Protein AF-A0A6N4X3B4-F1 (afdb_monomer_lite)

Secondary structure (DSSP, 8-state):
-HHHHHHHHHHHHH--THHHHHHHHHHHHHHHH-GGGHHHHHHHHHHHHTSGGGGGGG-HHHHHHHHHHHHHHHHHHHHHHHTT-HHHHHHHHHHHHTGGG--HHHHHHHHHHTTGGGHHHHHHHHHHHHH-GGGGGGTHHHHHHHHHHHHHHHTT--GGGGGGGTHHHHHHHHHHHHHHHTTTT--S---

InterPro domains:
  IPR038731 Glycosyltransferase RgtA/B/C/D-like [PF13231] (2-79)

Foldseek 3Di:
DQLLVVLVVVCLVPVDLVSLLSSLVCLLVVCVVPVLSVLLVQQQVVLCVPDPNVCVVVDPSNVVSVVSSCVSCVVVVVVCVVVVNVVVVVVVCCLVPPLVPQDLVVLVVVVCVVCVVQVQLLVQLLVCLVPPPVNVSVVSLNSSVVRSSVVCSVSSPDSCSCVSSRPVSSVSSVVSCCCVPVVVPPPDDDD

Structure (mmCIF, N/CA/C/O backbone):
data_AF-A0A6N4X3B4-F1
#
_entry.id   AF-A0A6N4X3B4-F1
#
loop_
_atom_site.group_PDB
_atom_site.id
_atom_site.type_symbol
_atom_site.label_atom_id
_atom_site.label_alt_id
_atom_site.label_comp_id
_atom_site.label_asym_id
_atom_site.label_entity_id
_atom_site.label_seq_id
_atom_site.pdbx_PDB_ins_code
_atom_site.Cartn_x
_atom_site.Cartn_y
_atom_site.Cartn_z
_atom_site.occupancy
_atom_site.B_iso_or_equiv
_atom_site.auth_seq_id
_atom_site.auth_comp_id
_atom_site.auth_asym_id
_atom_site.auth_atom_id
_atom_site.pdbx_PDB_model_num
ATOM 1 N N . MET A 1 1 ? -2.501 1.900 -4.775 1.00 87.56 1 MET A N 1
ATOM 2 C CA . MET A 1 1 ? -2.170 1.625 -3.356 1.00 87.56 1 MET A CA 1
ATOM 3 C C . MET A 1 1 ? -3.205 2.214 -2.409 1.00 87.56 1 MET A C 1
ATOM 5 O O . MET A 1 1 ? -3.845 1.437 -1.716 1.00 87.56 1 MET A O 1
ATOM 9 N N . LEU A 1 2 ? -3.432 3.533 -2.406 1.00 91.81 2 LEU A N 1
ATOM 10 C CA . LEU A 1 2 ? -4.387 4.186 -1.497 1.00 91.81 2 LEU A CA 1
ATOM 11 C C . LEU A 1 2 ? -5.775 3.532 -1.492 1.00 91.81 2 LEU A C 1
ATOM 13 O O . LEU A 1 2 ? -6.220 3.019 -0.470 1.00 91.81 2 LEU A O 1
ATOM 17 N N . PHE A 1 3 ? -6.441 3.509 -2.647 1.00 92.62 3 PHE A N 1
ATOM 18 C CA . PHE A 1 3 ? -7.798 2.974 -2.766 1.00 92.62 3 PHE A CA 1
ATOM 19 C C . PHE A 1 3 ? -7.883 1.478 -2.434 1.00 92.62 3 PHE A C 1
ATOM 21 O O . PHE A 1 3 ? -8.842 1.051 -1.799 1.00 92.62 3 PHE A O 1
ATOM 28 N N . THR A 1 4 ? -6.859 0.694 -2.782 1.00 90.81 4 THR A N 1
ATOM 29 C CA . THR A 1 4 ? -6.747 -0.718 -2.385 1.00 90.81 4 THR A CA 1
ATOM 30 C C . THR A 1 4 ? -6.777 -0.866 -0.863 1.00 90.81 4 THR A C 1
ATOM 32 O O . THR A 1 4 ? -7.600 -1.608 -0.332 1.00 90.81 4 THR A O 1
ATOM 35 N N . ASN A 1 5 ? -5.925 -0.116 -0.155 1.00 90.94 5 ASN A N 1
ATOM 36 C CA . ASN A 1 5 ? -5.863 -0.145 1.306 1.00 90.94 5 ASN A CA 1
ATOM 37 C C . ASN A 1 5 ? -7.166 0.370 1.937 1.00 90.94 5 ASN A C 1
ATOM 39 O O . ASN A 1 5 ? -7.654 -0.215 2.900 1.00 90.94 5 ASN A O 1
ATOM 43 N N . LEU A 1 6 ? -7.773 1.413 1.361 1.00 94.50 6 LEU A N 1
ATOM 44 C CA . LEU A 1 6 ? -9.052 1.963 1.814 1.00 94.50 6 LEU A CA 1
ATOM 45 C C . LEU A 1 6 ? -10.191 0.943 1.709 1.00 94.50 6 LEU A C 1
ATOM 47 O O . LEU A 1 6 ? -10.943 0.759 2.665 1.00 94.50 6 LEU A O 1
ATOM 51 N N . PHE A 1 7 ? -10.350 0.287 0.558 1.00 94.69 7 PHE A N 1
ATOM 52 C CA . PHE A 1 7 ? -11.414 -0.700 0.383 1.00 94.69 7 PHE A CA 1
ATOM 53 C C . PHE A 1 7 ? -11.187 -1.933 1.243 1.00 94.69 7 PHE A C 1
ATOM 55 O O . PHE A 1 7 ? -12.150 -2.467 1.792 1.00 94.69 7 PHE A O 1
ATOM 62 N N . TYR A 1 8 ? -9.932 -2.320 1.461 1.00 90.06 8 TYR A N 1
ATOM 63 C CA . TYR A 1 8 ? -9.634 -3.372 2.417 1.00 90.06 8 TYR A CA 1
ATOM 64 C C . TYR A 1 8 ? -9.976 -2.967 3.856 1.00 90.06 8 TYR A C 1
ATOM 66 O O . TYR A 1 8 ? -10.634 -3.727 4.561 1.00 90.06 8 TYR A O 1
ATOM 74 N N . LEU A 1 9 ? -9.656 -1.738 4.276 1.00 93.19 9 LEU A N 1
ATOM 75 C CA . LEU A 1 9 ? -10.078 -1.205 5.575 1.00 93.19 9 LEU A CA 1
ATOM 76 C C . LEU A 1 9 ? -11.607 -1.218 5.713 1.00 93.19 9 LEU A C 1
ATOM 78 O O . LEU A 1 9 ? -12.130 -1.661 6.736 1.00 93.19 9 LEU A O 1
ATOM 82 N N . LYS A 1 10 ? -12.340 -0.787 4.677 1.00 93.75 10 LYS A N 1
ATOM 83 C CA . LYS A 1 10 ? -13.812 -0.821 4.672 1.00 93.75 10 LYS A CA 1
ATOM 84 C C . LYS A 1 10 ? -14.367 -2.241 4.747 1.00 93.75 10 LYS A C 1
ATOM 86 O O . LYS A 1 10 ? -15.380 -2.451 5.419 1.00 93.75 10 LYS A O 1
ATOM 91 N N . TYR A 1 11 ? -13.723 -3.203 4.090 1.00 92.94 11 TYR A N 1
ATOM 92 C CA . TYR A 1 11 ? -14.080 -4.611 4.216 1.00 92.94 11 TYR A CA 1
ATOM 93 C C . TYR A 1 11 ? -13.881 -5.099 5.653 1.00 92.94 11 TYR A C 1
ATOM 95 O O . TYR A 1 11 ? -14.831 -5.591 6.241 1.00 92.94 11 TYR A O 1
ATOM 103 N N . ILE A 1 12 ? -12.712 -4.874 6.259 1.00 90.12 12 ILE A N 1
ATOM 104 C CA . ILE A 1 12 ? -12.442 -5.289 7.646 1.00 90.12 12 ILE A CA 1
ATOM 105 C C . ILE A 1 12 ? -13.403 -4.629 8.642 1.00 90.12 12 ILE A C 1
ATOM 107 O O . ILE A 1 12 ? -13.765 -5.232 9.646 1.00 90.12 12 ILE A O 1
ATOM 111 N N . ASN A 1 13 ? -13.835 -3.393 8.385 1.00 90.69 13 ASN A N 1
ATOM 112 C CA . ASN A 1 13 ? -14.741 -2.709 9.301 1.00 90.69 13 ASN A CA 1
ATOM 113 C C . ASN A 1 13 ? -16.213 -3.123 9.162 1.00 90.69 13 ASN A C 1
ATOM 115 O O . ASN A 1 13 ? -16.950 -3.017 10.134 1.00 90.69 13 ASN A O 1
ATOM 119 N N . SER A 1 14 ? -16.662 -3.517 7.967 1.00 91.50 14 SER A N 1
ATOM 120 C CA . SER A 1 14 ? -18.092 -3.750 7.696 1.00 91.50 14 SER A CA 1
ATOM 121 C C . SER A 1 14 ? -18.444 -5.169 7.269 1.00 91.50 14 SER A C 1
ATOM 123 O O . SER A 1 14 ? -19.626 -5.469 7.144 1.00 91.50 14 SER A O 1
ATOM 125 N N . GLU A 1 15 ? -17.445 -5.990 6.941 1.00 88.88 15 GLU A N 1
ATOM 126 C CA . GLU A 1 15 ? -17.551 -7.338 6.362 1.00 88.88 15 GLU A CA 1
ATOM 127 C C . GLU A 1 15 ? -18.417 -7.419 5.088 1.00 88.88 15 GLU A C 1
ATOM 129 O O . GLU A 1 15 ? -18.722 -8.492 4.569 1.00 88.88 15 GLU A O 1
ATOM 134 N N . LYS A 1 16 ? -18.770 -6.265 4.502 1.00 93.94 16 LYS A N 1
ATOM 135 C CA . LYS A 1 16 ? -19.562 -6.194 3.275 1.00 93.94 16 LYS A CA 1
ATOM 136 C C . LYS A 1 16 ? -18.696 -6.585 2.086 1.00 93.94 16 LYS A C 1
ATOM 138 O O . LYS A 1 16 ? -17.800 -5.846 1.675 1.00 93.94 16 LYS A O 1
ATOM 143 N N . VAL A 1 17 ? -19.058 -7.703 1.470 1.00 94.94 17 VAL A N 1
ATOM 144 C CA . VAL A 1 17 ? -18.396 -8.303 0.306 1.00 94.94 17 VAL A CA 1
ATOM 145 C C . VAL A 1 17 ? -18.161 -7.313 -0.845 1.00 94.94 17 VAL A C 1
ATOM 147 O O . VAL A 1 17 ? -17.136 -7.390 -1.517 1.00 94.94 17 VAL A O 1
ATOM 150 N N . LYS A 1 18 ? -19.051 -6.330 -1.048 1.00 96.44 18 LYS A N 1
ATOM 151 C CA . LYS A 1 18 ? -18.893 -5.297 -2.089 1.00 96.44 18 LYS A CA 1
ATOM 152 C C . LYS A 1 18 ? -17.522 -4.610 -2.064 1.00 96.44 18 LYS A C 1
ATOM 154 O O . LYS A 1 18 ? -17.000 -4.253 -3.113 1.00 96.44 18 LYS A O 1
ATOM 159 N N . TRP A 1 19 ? -16.925 -4.435 -0.884 1.00 96.12 19 TRP A N 1
ATOM 160 C CA . TRP A 1 19 ? -15.620 -3.789 -0.752 1.00 96.12 19 TRP A CA 1
ATOM 161 C C . TRP A 1 19 ? -14.473 -4.651 -1.288 1.00 96.12 19 TRP A C 1
ATOM 163 O O . TRP A 1 19 ? -13.492 -4.095 -1.772 1.00 96.12 19 TRP A O 1
ATOM 173 N N . LEU A 1 20 ? -14.613 -5.981 -1.290 1.00 94.69 20 LEU A N 1
ATOM 174 C CA . LEU A 1 20 ? -13.653 -6.879 -1.940 1.00 94.69 20 LEU A CA 1
ATOM 175 C C . LEU A 1 20 ? -13.689 -6.744 -3.456 1.00 94.69 20 LEU A C 1
ATOM 177 O O . LEU A 1 20 ? -12.640 -6.727 -4.095 1.00 94.69 20 LEU A O 1
ATOM 181 N N . TYR A 1 21 ? -14.880 -6.604 -4.036 1.00 97.00 21 TYR A N 1
ATOM 182 C CA . TYR A 1 21 ? -15.027 -6.398 -5.475 1.00 97.00 21 TYR A CA 1
ATOM 183 C C . TYR A 1 21 ? -14.555 -5.003 -5.906 1.00 97.00 21 TYR A C 1
ATOM 185 O O . TYR A 1 21 ? -13.837 -4.891 -6.894 1.00 97.00 21 TYR A O 1
ATOM 193 N N . TRP A 1 22 ? -14.845 -3.948 -5.133 1.00 97.62 22 TRP A N 1
ATOM 194 C CA . TRP A 1 22 ? -14.272 -2.615 -5.382 1.00 97.62 22 TRP A CA 1
ATOM 195 C C . TRP A 1 22 ? -12.744 -2.597 -5.242 1.00 97.62 22 TRP A C 1
ATOM 197 O O . TRP A 1 22 ? -12.056 -1.981 -6.056 1.00 97.62 22 TRP A O 1
ATOM 207 N N . GLY A 1 23 ? -12.205 -3.306 -4.245 1.00 95.81 23 GLY A N 1
ATOM 208 C CA . GLY A 1 23 ? -10.766 -3.500 -4.082 1.00 95.81 23 GLY A CA 1
ATOM 209 C C . GLY A 1 23 ? -10.138 -4.215 -5.280 1.00 95.81 23 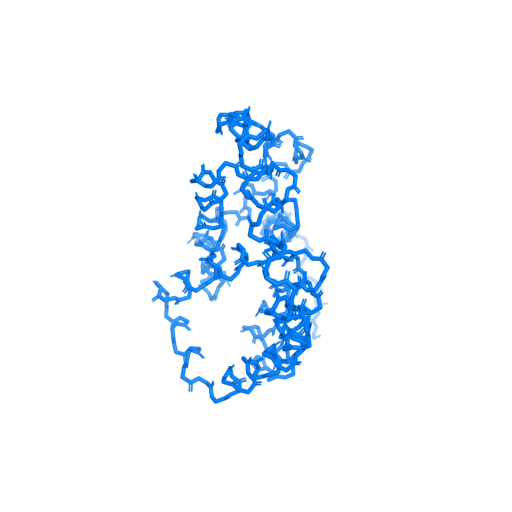GLY A C 1
ATOM 210 O O . GLY A 1 23 ? -9.127 -3.747 -5.799 1.00 95.81 23 GLY A O 1
ATOM 211 N N . ALA A 1 24 ? -10.765 -5.295 -5.754 1.00 96.19 24 ALA A N 1
ATOM 212 C CA . ALA A 1 24 ? -10.352 -6.035 -6.945 1.00 96.19 24 ALA A CA 1
ATOM 213 C C . ALA A 1 24 ? -10.383 -5.168 -8.211 1.00 96.19 24 ALA A C 1
ATOM 215 O O . ALA A 1 24 ? -9.405 -5.133 -8.952 1.00 96.19 24 ALA A O 1
ATOM 216 N N . LEU A 1 25 ? -11.456 -4.404 -8.422 1.00 97.50 25 LEU A N 1
ATOM 217 C CA . LEU A 1 25 ? -11.581 -3.506 -9.568 1.00 97.50 25 LEU A CA 1
ATOM 218 C C . LEU A 1 25 ? -10.442 -2.477 -9.601 1.00 97.50 25 LEU A C 1
ATOM 220 O O . LEU A 1 25 ? -9.759 -2.332 -10.611 1.00 97.50 25 LEU A O 1
ATOM 224 N N . VAL A 1 26 ? -10.189 -1.801 -8.477 1.00 96.62 26 VAL A N 1
ATOM 225 C CA . VAL A 1 26 ? -9.097 -0.822 -8.369 1.00 96.62 26 VAL A CA 1
ATOM 226 C C . VAL A 1 26 ? -7.723 -1.467 -8.504 1.00 96.62 26 VAL A C 1
ATOM 228 O O . VAL A 1 26 ? -6.821 -0.845 -9.062 1.00 96.62 26 VAL A O 1
ATOM 231 N N . LEU A 1 27 ? -7.537 -2.686 -7.997 1.00 96.31 27 LEU A N 1
ATOM 232 C CA . LEU A 1 27 ? -6.295 -3.432 -8.183 1.00 96.31 27 LEU A CA 1
ATOM 233 C C . LEU A 1 27 ? -6.047 -3.747 -9.661 1.00 96.31 27 LEU A C 1
ATOM 235 O O . LEU A 1 27 ? -4.951 -3.480 -10.144 1.00 96.31 27 LEU A O 1
ATOM 239 N N . GLY A 1 28 ? -7.059 -4.245 -10.377 1.00 97.12 28 GLY A N 1
ATOM 240 C CA . GLY A 1 28 ? -6.970 -4.538 -11.809 1.00 97.12 28 GLY A CA 1
ATOM 241 C C . GLY A 1 28 ? -6.706 -3.283 -12.642 1.00 97.12 28 GLY A C 1
ATOM 242 O O . GLY A 1 28 ? -5.737 -3.234 -13.392 1.00 97.12 28 GLY A O 1
ATOM 243 N N . ILE A 1 29 ? -7.494 -2.220 -12.448 1.00 96.81 29 ILE A N 1
ATOM 244 C CA . ILE A 1 29 ? -7.295 -0.938 -13.149 1.00 96.81 29 ILE A CA 1
ATOM 245 C C . ILE A 1 29 ? -5.930 -0.333 -12.803 1.00 96.81 29 ILE A C 1
ATOM 247 O O . ILE A 1 29 ? -5.213 0.161 -13.670 1.00 96.81 29 ILE A O 1
ATOM 251 N N . GLY A 1 30 ? -5.544 -0.378 -11.529 1.00 95.69 30 GLY A N 1
ATOM 252 C CA . GLY A 1 30 ? -4.255 0.127 -11.085 1.00 95.69 30 GLY A CA 1
ATOM 253 C C . GLY A 1 30 ? -3.084 -0.647 -11.686 1.00 95.69 30 GLY A C 1
ATOM 254 O O . GLY A 1 30 ? -2.071 -0.027 -11.989 1.00 95.69 30 GLY A O 1
ATOM 255 N N . PHE A 1 31 ? -3.236 -1.955 -11.919 1.00 96.31 31 PHE A N 1
ATOM 256 C CA . PHE A 1 31 ? -2.233 -2.777 -12.599 1.00 96.31 31 PHE A CA 1
ATOM 257 C C . PHE A 1 31 ? -2.067 -2.348 -14.055 1.00 96.31 31 PHE A C 1
ATOM 259 O O . PHE A 1 31 ? -0.940 -2.149 -14.501 1.00 96.31 31 PHE A O 1
ATOM 266 N N . LEU A 1 32 ? -3.185 -2.123 -14.754 1.00 95.94 32 LEU A N 1
ATOM 267 C CA . LEU A 1 32 ? -3.190 -1.631 -16.133 1.00 95.94 32 LEU A CA 1
ATOM 268 C C . LEU A 1 32 ? -2.583 -0.226 -16.269 1.00 95.94 32 LEU A C 1
ATOM 270 O O . LEU A 1 32 ? -2.003 0.086 -17.302 1.00 95.94 32 LEU A O 1
ATOM 274 N N . ASN A 1 33 ? -2.688 0.613 -15.234 1.00 94.38 33 ASN A N 1
ATOM 275 C CA . ASN A 1 33 ? -2.043 1.927 -15.203 1.00 94.38 33 ASN A CA 1
ATOM 276 C C . ASN A 1 33 ? -0.538 1.808 -14.901 1.00 94.38 33 ASN A C 1
ATOM 278 O O . ASN A 1 33 ? 0.305 2.319 -15.638 1.00 94.38 33 ASN A O 1
ATOM 282 N N . LYS A 1 34 ? -0.181 1.123 -13.806 1.00 91.31 34 LYS A N 1
ATOM 283 C CA . LYS A 1 34 ? 1.213 0.935 -13.404 1.00 91.31 34 LYS A CA 1
ATOM 284 C C . LYS A 1 34 ? 1.418 -0.347 -12.598 1.00 91.31 34 LYS A C 1
ATOM 286 O O . LYS A 1 34 ? 0.855 -0.536 -11.521 1.00 91.31 34 LYS A O 1
ATOM 291 N N . TYR A 1 35 ? 2.384 -1.154 -13.035 1.00 91.81 35 TYR A N 1
ATOM 292 C CA . TYR A 1 35 ? 2.794 -2.405 -12.378 1.00 91.81 35 TYR A CA 1
ATOM 293 C C . TYR A 1 35 ? 3.284 -2.231 -10.930 1.00 91.81 35 TYR A C 1
ATOM 295 O O . TYR A 1 35 ? 3.361 -3.204 -10.184 1.00 91.81 35 TYR A O 1
ATOM 303 N N . ASN A 1 36 ? 3.567 -1.002 -10.477 1.00 90.81 36 ASN A N 1
ATOM 304 C CA . ASN A 1 36 ? 3.959 -0.750 -9.088 1.00 90.81 36 ASN A CA 1
ATOM 305 C C . ASN A 1 36 ? 2.871 -1.146 -8.075 1.00 90.81 36 ASN A C 1
ATOM 307 O O . ASN A 1 36 ? 3.182 -1.364 -6.907 1.00 90.81 36 ASN A O 1
ATOM 311 N N . ILE A 1 37 ? 1.608 -1.280 -8.494 1.00 93.75 37 ILE A N 1
ATOM 312 C CA . ILE A 1 37 ? 0.540 -1.728 -7.603 1.00 93.75 37 ILE A CA 1
ATOM 313 C C . ILE A 1 37 ? 0.780 -3.146 -7.070 1.00 93.75 37 ILE A C 1
ATOM 315 O O . ILE A 1 37 ? 0.290 -3.469 -5.989 1.00 93.75 37 ILE A O 1
ATOM 319 N N . VAL A 1 38 ? 1.581 -3.961 -7.769 1.00 94.12 38 VAL A N 1
ATOM 320 C CA . VAL A 1 38 ? 1.967 -5.312 -7.338 1.00 94.12 38 VAL A CA 1
ATOM 321 C C . VAL A 1 38 ? 2.663 -5.278 -5.977 1.00 94.12 38 VAL A C 1
ATOM 323 O O . VAL A 1 38 ? 2.393 -6.136 -5.142 1.00 94.12 38 VAL A O 1
ATOM 326 N N . PHE A 1 39 ? 3.453 -4.240 -5.676 1.00 94.69 39 PHE A N 1
ATOM 327 C CA . PHE A 1 39 ? 4.059 -4.074 -4.351 1.00 94.69 39 PHE A CA 1
ATOM 328 C C . PHE A 1 39 ? 3.020 -3.959 -3.227 1.00 94.69 39 PHE A C 1
ATOM 330 O O . PHE A 1 39 ? 3.278 -4.398 -2.111 1.00 94.69 39 PHE A O 1
ATOM 337 N N . SER A 1 40 ? 1.827 -3.428 -3.520 1.00 92.44 40 SER A N 1
ATOM 338 C CA . SER A 1 40 ? 0.722 -3.391 -2.555 1.00 92.44 40 SER A CA 1
ATOM 339 C C . SER A 1 40 ? 0.252 -4.797 -2.195 1.00 92.44 40 SER A C 1
ATOM 341 O O . SER A 1 40 ? -0.060 -5.047 -1.037 1.00 92.44 40 SER A O 1
ATOM 343 N N . LEU A 1 41 ? 0.195 -5.708 -3.172 1.00 94.25 41 LEU A N 1
ATOM 344 C CA . LEU A 1 41 ? -0.174 -7.107 -2.948 1.00 94.25 41 LEU A CA 1
ATOM 345 C C . LEU A 1 41 ? 0.952 -7.864 -2.246 1.00 94.25 41 LEU A C 1
ATOM 347 O O . LEU A 1 41 ? 0.686 -8.577 -1.281 1.00 94.25 41 LEU A O 1
ATOM 351 N N . LEU A 1 42 ? 2.201 -7.651 -2.675 1.00 95.25 42 LEU A N 1
ATOM 352 C CA . LEU A 1 42 ? 3.378 -8.241 -2.037 1.00 95.25 42 LEU A CA 1
ATOM 353 C C . LEU A 1 42 ? 3.496 -7.835 -0.570 1.00 95.25 42 LEU A C 1
ATOM 355 O O . LEU A 1 42 ? 3.873 -8.667 0.237 1.00 95.25 42 LEU A O 1
ATOM 359 N N . GLY A 1 43 ? 3.139 -6.604 -0.199 1.00 95.25 43 GLY A N 1
ATOM 360 C CA . GLY A 1 43 ? 3.082 -6.205 1.206 1.00 95.25 43 GLY A CA 1
ATOM 361 C C . GLY A 1 43 ? 1.882 -6.782 1.961 1.00 95.25 43 GLY A C 1
ATOM 362 O O . GLY A 1 43 ? 1.992 -7.181 3.119 1.00 95.25 43 GLY A O 1
ATOM 363 N N . MET A 1 44 ? 0.727 -6.849 1.301 1.00 93.81 44 MET A N 1
ATOM 364 C CA . MET A 1 44 ? -0.542 -7.239 1.913 1.00 93.81 44 MET A CA 1
ATOM 365 C C . MET A 1 44 ? -0.667 -8.735 2.199 1.00 93.81 44 MET A C 1
ATOM 367 O O . MET A 1 44 ? -1.146 -9.106 3.267 1.00 93.81 44 MET A O 1
ATOM 371 N N . ILE A 1 45 ? -0.213 -9.593 1.287 1.00 94.38 45 ILE A N 1
ATOM 372 C CA . ILE A 1 45 ? -0.278 -11.050 1.445 1.00 94.38 45 ILE A CA 1
ATOM 373 C C . ILE A 1 45 ? 0.455 -11.528 2.716 1.00 94.38 45 ILE A C 1
ATOM 375 O O . ILE A 1 45 ? -0.207 -12.111 3.577 1.00 94.38 45 ILE A O 1
ATOM 379 N N . PRO A 1 46 ? 1.765 -11.265 2.910 1.00 95.62 46 PRO A N 1
ATOM 380 C CA . PRO A 1 46 ? 2.478 -11.687 4.115 1.00 95.62 46 PRO A CA 1
ATOM 381 C C . PRO A 1 46 ? 1.929 -11.014 5.379 1.00 95.62 46 PRO A C 1
ATOM 383 O O . PRO A 1 46 ? 1.825 -11.668 6.413 1.00 95.62 46 PRO A O 1
ATOM 386 N N . ALA A 1 47 ? 1.488 -9.753 5.303 1.00 94.88 47 ALA A N 1
ATOM 387 C CA . ALA A 1 47 ? 0.866 -9.071 6.437 1.00 94.88 47 ALA A CA 1
ATOM 388 C C . ALA A 1 47 ? -0.412 -9.774 6.927 1.00 94.88 47 ALA A C 1
ATOM 390 O O . ALA A 1 47 ? -0.608 -9.954 8.128 1.00 94.88 47 ALA A O 1
ATOM 391 N N . ILE A 1 48 ? -1.284 -10.200 6.009 1.00 91.88 48 ILE A N 1
ATOM 392 C CA . ILE A 1 48 ? -2.508 -10.933 6.360 1.00 91.88 48 ILE A CA 1
ATOM 393 C C . ILE A 1 48 ? -2.167 -12.341 6.860 1.00 91.88 48 ILE A C 1
ATOM 395 O O . ILE A 1 48 ? -2.776 -12.802 7.822 1.00 91.88 48 ILE A O 1
ATOM 399 N N . LEU A 1 49 ? -1.187 -13.016 6.250 1.00 92.50 49 LEU A N 1
ATOM 400 C CA . LEU A 1 49 ? -0.771 -14.364 6.657 1.00 92.50 49 LEU A CA 1
ATOM 401 C C . LEU A 1 49 ? -0.217 -14.410 8.089 1.00 92.50 49 LEU A C 1
ATOM 403 O O . LEU A 1 49 ? -0.487 -15.371 8.809 1.00 92.50 49 LEU A O 1
ATOM 407 N N . LEU A 1 50 ? 0.510 -13.372 8.514 1.00 90.81 50 LEU A N 1
ATOM 408 C CA . LEU A 1 50 ? 1.083 -13.268 9.862 1.00 90.81 50 LEU A CA 1
ATOM 409 C C . LEU A 1 50 ? 0.083 -12.859 10.947 1.00 90.81 50 LEU A C 1
ATOM 411 O O . LEU A 1 50 ? 0.442 -12.799 12.122 1.00 90.81 50 LEU A O 1
ATOM 415 N N . THR A 1 51 ? -1.163 -12.563 10.587 1.00 88.38 51 THR A N 1
ATOM 416 C CA . THR A 1 51 ? -2.168 -12.073 11.531 1.00 88.38 51 THR A CA 1
ATOM 417 C C . THR A 1 51 ? -3.401 -12.988 11.575 1.00 88.38 51 THR A C 1
ATOM 419 O O . THR A 1 51 ? -3.610 -13.810 10.675 1.00 88.38 51 THR A O 1
ATOM 422 N N . PRO A 1 52 ? -4.257 -12.901 12.616 1.00 86.19 52 PRO A N 1
ATOM 423 C CA . PRO A 1 52 ? -5.498 -13.686 12.691 1.00 86.19 52 PRO A CA 1
ATOM 424 C C . PRO A 1 52 ? -6.419 -13.518 11.470 1.00 86.19 52 PRO A C 1
ATOM 426 O O . PRO A 1 52 ? -7.236 -14.393 11.170 1.00 86.19 52 PRO A O 1
ATOM 429 N N . GLN A 1 53 ? -6.239 -12.424 10.725 1.00 86.31 53 GLN A N 1
ATOM 430 C CA . GLN A 1 53 ? -6.896 -12.108 9.466 1.00 86.31 53 GLN A CA 1
ATOM 431 C C . GLN A 1 53 ? -6.583 -13.122 8.353 1.00 86.31 53 GLN A C 1
ATOM 433 O O . GLN A 1 53 ? -7.276 -13.096 7.347 1.00 86.31 53 GLN A O 1
ATOM 438 N N . ARG A 1 54 ? -5.654 -14.079 8.518 1.00 88.94 54 ARG A N 1
ATOM 439 C CA . ARG A 1 54 ? -5.414 -15.182 7.558 1.00 88.94 54 ARG A CA 1
ATOM 440 C C . ARG A 1 54 ? -6.668 -15.967 7.157 1.00 88.94 54 ARG A C 1
ATOM 442 O O . ARG A 1 54 ? -6.722 -16.501 6.053 1.00 88.94 54 ARG A O 1
ATOM 449 N N . LYS A 1 55 ? -7.705 -15.995 8.011 1.00 86.06 55 LYS A N 1
ATOM 450 C CA . LYS A 1 55 ? -9.027 -16.567 7.678 1.00 86.06 55 LYS A CA 1
ATOM 451 C C . LYS A 1 55 ? -9.637 -15.941 6.417 1.00 86.06 55 LYS A C 1
ATOM 453 O O . LYS A 1 55 ? -10.410 -16.590 5.722 1.00 86.06 55 LYS A O 1
ATOM 458 N N . PHE A 1 56 ? -9.246 -14.708 6.103 1.00 84.88 56 PHE A N 1
ATOM 459 C CA . PHE A 1 56 ? -9.606 -13.991 4.889 1.00 84.88 56 PHE A CA 1
ATOM 460 C C . PHE A 1 56 ? -9.328 -14.792 3.611 1.00 84.88 56 PHE A C 1
ATOM 462 O O . PHE A 1 56 ? -10.143 -14.752 2.692 1.00 84.88 56 PHE A O 1
ATOM 469 N N . PHE A 1 57 ? -8.243 -15.575 3.574 1.00 87.94 57 PHE A N 1
ATOM 470 C CA . PHE A 1 57 ? -7.894 -16.394 2.411 1.00 87.94 57 PHE A CA 1
ATOM 471 C C . PHE A 1 57 ? -8.889 -17.525 2.121 1.00 87.94 57 PHE A C 1
ATOM 473 O O . PHE A 1 57 ? -8.955 -17.999 0.993 1.00 87.94 57 PHE A O 1
ATOM 480 N N . PHE A 1 58 ? -9.707 -17.909 3.103 1.00 88.19 58 PHE A N 1
ATOM 481 C CA . PHE A 1 58 ? -10.748 -18.927 2.947 1.00 88.19 58 PHE A CA 1
ATOM 482 C C . PHE A 1 58 ? -12.110 -18.339 2.547 1.00 88.19 58 PHE A C 1
ATOM 484 O O . PHE A 1 58 ? -13.080 -19.078 2.382 1.00 88.19 58 PHE A O 1
ATOM 491 N N . ASN A 1 59 ? -12.223 -17.017 2.375 1.00 90.25 59 ASN A N 1
ATOM 492 C CA . ASN A 1 59 ? -13.458 -16.406 1.898 1.00 90.25 59 ASN A CA 1
ATOM 493 C C . ASN A 1 59 ? -13.641 -16.679 0.394 1.00 90.25 59 ASN A C 1
ATOM 495 O O . ASN A 1 59 ? -12.855 -16.208 -0.426 1.00 90.25 59 ASN A O 1
ATOM 499 N N . ARG A 1 60 ? -14.732 -17.355 0.007 1.00 94.31 60 ARG A N 1
ATOM 500 C CA . ARG A 1 60 ? -15.081 -17.611 -1.406 1.00 94.31 60 ARG A CA 1
ATOM 501 C C . ARG A 1 60 ? -15.121 -16.346 -2.272 1.00 94.31 60 ARG A C 1
ATOM 503 O O . ARG A 1 60 ? -14.820 -16.396 -3.460 1.00 94.31 60 ARG A O 1
ATOM 510 N N . HIS A 1 61 ? -15.477 -15.201 -1.694 1.00 94.88 61 HIS A N 1
ATOM 511 C CA . HIS A 1 61 ? -15.498 -13.934 -2.417 1.00 94.88 61 HIS A CA 1
ATOM 512 C C . HIS A 1 61 ? -14.102 -13.406 -2.718 1.00 94.88 61 HIS A C 1
ATOM 514 O O . HIS A 1 61 ? -13.947 -12.707 -3.710 1.00 94.88 61 HIS A O 1
ATOM 520 N N . LEU A 1 62 ? -13.081 -13.779 -1.940 1.00 92.62 62 LEU A N 1
ATOM 521 C CA . LEU A 1 62 ? -11.701 -13.468 -2.297 1.00 92.62 62 LEU A CA 1
ATOM 522 C C . LEU A 1 62 ? -11.295 -14.190 -3.586 1.00 92.62 62 LEU A C 1
ATOM 524 O O . LEU A 1 62 ? -10.666 -13.578 -4.444 1.00 92.62 62 LEU A O 1
ATOM 528 N N . PHE A 1 63 ? -11.706 -15.451 -3.755 1.00 93.94 63 PHE A N 1
ATOM 529 C CA . PHE A 1 63 ? -11.476 -16.191 -4.996 1.00 93.94 63 PHE A CA 1
ATOM 530 C C . PHE A 1 63 ? -12.151 -15.500 -6.190 1.00 93.94 63 PHE A C 1
ATOM 532 O O . PHE A 1 63 ? -11.498 -15.231 -7.197 1.00 93.94 63 PHE A O 1
ATOM 539 N N . PHE A 1 64 ? -13.425 -15.113 -6.058 1.00 96.81 64 PHE A N 1
ATOM 540 C CA . PHE A 1 64 ? -14.126 -14.373 -7.114 1.00 96.81 64 PHE A CA 1
ATOM 541 C C . PHE A 1 64 ? -13.533 -12.983 -7.380 1.00 96.81 64 PHE A C 1
ATOM 543 O O . PHE A 1 64 ? -13.472 -12.555 -8.529 1.00 96.81 64 PHE A O 1
ATOM 550 N N . SER A 1 65 ? -13.061 -12.283 -6.348 1.00 96.19 65 SER A N 1
ATOM 551 C CA . SER A 1 65 ? -12.301 -11.041 -6.496 1.00 96.19 65 SER A CA 1
ATOM 552 C C . SER A 1 65 ? -10.996 -11.267 -7.264 1.00 96.19 65 SER A C 1
ATOM 554 O O . SER A 1 65 ? -10.666 -10.465 -8.130 1.00 96.19 65 SER A O 1
ATOM 556 N N . GLY A 1 66 ? -10.276 -12.359 -6.995 1.00 95.38 66 GLY A N 1
ATOM 557 C CA . GLY A 1 66 ? -9.075 -12.744 -7.740 1.00 95.38 66 GLY A CA 1
ATOM 558 C C . GLY A 1 66 ? -9.371 -13.032 -9.212 1.00 95.38 66 GLY A C 1
ATOM 559 O O . GLY A 1 66 ? -8.668 -12.528 -10.085 1.00 95.38 66 GLY A O 1
ATOM 560 N N . LEU A 1 67 ? -10.460 -13.755 -9.492 1.00 97.12 67 LEU A N 1
ATOM 561 C CA . LEU A 1 67 ? -10.926 -13.998 -10.857 1.00 97.12 67 LEU A CA 1
ATOM 562 C C . LEU A 1 67 ? -11.286 -12.690 -11.574 1.00 97.12 67 LEU A C 1
ATOM 564 O O . LEU A 1 67 ? -10.928 -12.514 -12.733 1.00 97.12 67 LEU A O 1
ATOM 568 N N . LEU A 1 68 ? -11.929 -11.748 -10.878 1.00 97.94 68 LEU A N 1
ATOM 569 C CA . LEU A 1 68 ? -12.234 -10.428 -11.426 1.00 97.94 68 LEU A CA 1
ATOM 570 C C . LEU A 1 68 ? -10.959 -9.642 -11.767 1.00 97.94 68 LEU A C 1
ATOM 572 O O . LEU A 1 68 ? -10.878 -9.075 -12.854 1.00 97.94 68 LEU A O 1
ATOM 576 N N . VAL A 1 69 ? -9.952 -9.625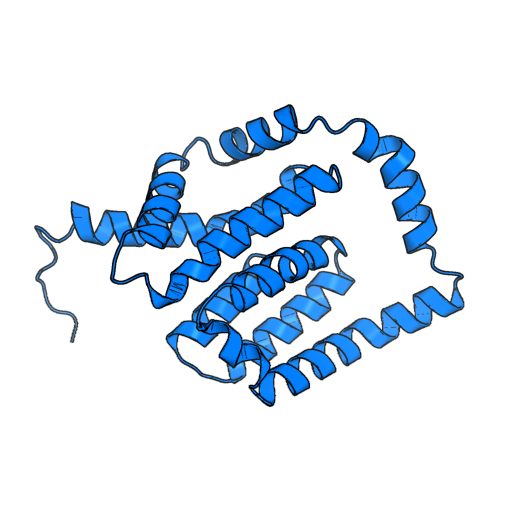 -10.881 1.00 97.69 69 VAL A N 1
ATOM 577 C CA . VAL A 1 69 ? -8.649 -9.005 -11.194 1.00 97.69 69 VAL A CA 1
ATOM 578 C C . VAL A 1 69 ? -8.051 -9.654 -12.436 1.00 97.69 69 VAL A C 1
ATOM 580 O O . VAL A 1 69 ? -7.641 -8.932 -13.341 1.00 97.69 69 VAL A O 1
ATOM 583 N N . LEU A 1 70 ? -8.042 -10.991 -12.500 1.00 97.56 70 LEU A N 1
ATOM 584 C CA . LEU A 1 70 ? -7.512 -11.731 -13.641 1.00 97.56 70 LEU A CA 1
ATOM 585 C C . LEU A 1 70 ? -8.237 -11.345 -14.931 1.00 97.56 70 LEU A C 1
ATOM 587 O O . LEU A 1 70 ? -7.573 -11.010 -15.899 1.00 97.56 70 LEU A O 1
ATOM 591 N N . MET A 1 71 ? -9.572 -11.309 -14.936 1.00 98.19 71 MET A N 1
ATOM 592 C CA . MET A 1 71 ? -10.363 -10.891 -16.099 1.00 98.19 71 MET A CA 1
ATOM 593 C C . MET A 1 71 ? -10.019 -9.472 -16.566 1.00 98.19 71 MET A C 1
ATOM 595 O O . MET A 1 71 ? -9.930 -9.237 -17.766 1.00 98.19 71 MET A O 1
ATOM 599 N N . ILE A 1 72 ? -9.791 -8.536 -15.638 1.00 98.19 72 ILE A N 1
ATOM 600 C CA . ILE A 1 72 ? -9.423 -7.151 -15.972 1.00 98.19 72 ILE A CA 1
ATOM 601 C C . ILE A 1 72 ? -8.031 -7.085 -16.610 1.00 98.19 72 ILE A C 1
ATOM 603 O O . ILE A 1 72 ? -7.836 -6.354 -17.578 1.00 98.19 72 ILE A O 1
ATOM 607 N N . ILE A 1 73 ? -7.055 -7.828 -16.078 1.00 97.69 73 ILE A N 1
ATOM 608 C CA . ILE A 1 73 ? -5.667 -7.779 -16.568 1.00 97.69 73 ILE A CA 1
ATOM 609 C C . ILE A 1 73 ? -5.415 -8.723 -17.750 1.00 97.69 73 ILE A C 1
ATOM 611 O O . ILE A 1 73 ? -4.415 -8.566 -18.447 1.00 97.69 73 ILE A O 1
ATOM 615 N N . LEU A 1 74 ? -6.304 -9.689 -17.998 1.00 98.06 74 LEU A N 1
ATOM 616 C CA . LEU A 1 74 ? -6.134 -10.723 -19.018 1.00 98.06 74 LEU A CA 1
ATOM 617 C C . LEU A 1 74 ? -5.884 -10.151 -20.422 1.00 98.06 74 LEU A C 1
ATOM 619 O O . LEU A 1 74 ? -4.937 -10.615 -21.055 1.00 98.06 74 LEU A O 1
ATOM 623 N N . PRO A 1 75 ? -6.617 -9.126 -20.908 1.00 97.50 75 PRO A N 1
ATOM 624 C CA . PRO A 1 75 ? -6.338 -8.535 -22.217 1.00 97.50 75 PRO A CA 1
ATOM 625 C C . PRO A 1 75 ? -4.913 -7.983 -22.318 1.00 97.50 75 PRO A C 1
ATOM 627 O O . PRO A 1 75 ? -4.259 -8.133 -23.347 1.00 97.50 75 PRO A O 1
ATOM 630 N N . ASN A 1 76 ? -4.400 -7.395 -21.232 1.00 97.00 76 ASN A N 1
ATOM 631 C CA . ASN A 1 76 ? -3.026 -6.913 -21.184 1.00 97.00 76 ASN A CA 1
ATOM 632 C C . ASN A 1 76 ? -2.017 -8.067 -21.191 1.00 97.00 76 ASN A C 1
ATOM 634 O O . ASN A 1 76 ? -1.040 -7.987 -21.926 1.00 97.00 76 ASN A O 1
ATOM 638 N N . ILE A 1 77 ? -2.258 -9.145 -20.440 1.00 96.38 77 ILE A N 1
ATOM 639 C CA . ILE A 1 77 ? -1.378 -10.326 -20.432 1.00 96.38 77 ILE A CA 1
ATOM 640 C C . ILE A 1 77 ? -1.315 -10.972 -21.821 1.00 96.38 77 ILE A C 1
ATOM 642 O O . ILE A 1 77 ? -0.226 -11.284 -22.297 1.00 96.38 77 ILE A O 1
ATOM 646 N N . VAL A 1 78 ? -2.463 -11.143 -22.483 1.00 98.19 78 VAL A N 1
ATOM 647 C CA . VAL A 1 78 ? -2.532 -11.708 -23.840 1.00 98.19 78 VAL A CA 1
ATOM 648 C C . VAL A 1 78 ? -1.758 -10.834 -24.823 1.00 98.19 78 VAL A C 1
ATOM 650 O O . VAL A 1 78 ? -0.942 -11.349 -25.582 1.00 98.19 78 VAL A O 1
ATOM 653 N N . TRP A 1 79 ? -1.948 -9.514 -24.764 1.00 98.19 79 TRP A N 1
ATOM 654 C CA . TRP A 1 79 ? -1.198 -8.584 -25.605 1.00 98.19 79 TRP A CA 1
ATOM 655 C C . TRP A 1 79 ? 0.311 -8.639 -25.325 1.00 98.19 79 TRP A C 1
ATOM 657 O O . TRP A 1 79 ? 1.099 -8.690 -26.263 1.00 98.19 79 TRP A O 1
ATOM 667 N N . GLN A 1 80 ? 0.732 -8.692 -24.055 1.00 97.25 80 GLN A N 1
ATOM 668 C CA . GLN A 1 80 ? 2.149 -8.830 -23.693 1.00 97.25 80 GLN A CA 1
ATOM 669 C C . GLN A 1 80 ? 2.746 -10.108 -24.286 1.00 97.25 80 GLN A C 1
ATOM 671 O O . GLN A 1 80 ? 3.821 -10.053 -24.869 1.00 97.25 80 GLN A O 1
ATOM 676 N N . TYR A 1 81 ? 2.041 -11.238 -24.180 1.00 97.25 81 TYR A N 1
ATOM 677 C CA . TYR A 1 81 ? 2.488 -12.514 -24.738 1.00 97.25 81 TYR A CA 1
ATOM 678 C C . TYR A 1 81 ? 2.638 -12.461 -26.266 1.00 97.25 81 TYR A C 1
ATOM 680 O O . TYR A 1 81 ? 3.637 -12.927 -26.797 1.00 97.25 81 TYR A O 1
ATOM 688 N N . GLN A 1 82 ? 1.686 -11.838 -26.967 1.00 98.19 82 GLN A N 1
ATOM 689 C CA . GLN A 1 82 ? 1.722 -11.674 -28.427 1.00 98.19 82 GLN A CA 1
ATOM 690 C C . GLN A 1 82 ? 2.837 -10.745 -28.929 1.00 98.19 82 GLN A C 1
ATOM 692 O O . GLN A 1 82 ? 3.124 -10.744 -30.121 1.00 98.19 82 GLN A O 1
ATOM 697 N N . ASN A 1 83 ? 3.431 -9.939 -28.046 1.00 97.94 83 ASN A N 1
ATOM 698 C CA . ASN A 1 83 ? 4.463 -8.957 -28.382 1.00 97.94 83 ASN A CA 1
ATOM 699 C C . ASN A 1 83 ? 5.806 -9.265 -27.687 1.00 97.94 83 ASN A C 1
ATOM 701 O O . ASN A 1 83 ? 6.613 -8.359 -27.502 1.00 97.94 83 ASN A O 1
ATOM 705 N N . ASP A 1 84 ? 6.031 -10.515 -27.261 1.00 96.50 84 ASP A N 1
ATOM 706 C CA . ASP A 1 84 ? 7.277 -10.975 -26.620 1.00 96.50 84 ASP A CA 1
ATOM 707 C C . ASP A 1 84 ? 7.617 -10.276 -25.286 1.00 96.50 84 ASP A C 1
ATOM 709 O O . ASP A 1 84 ? 8.777 -10.078 -24.925 1.00 96.50 84 ASP A O 1
ATOM 713 N N . PHE A 1 85 ? 6.589 -9.922 -24.511 1.00 95.50 85 PHE A N 1
ATOM 714 C CA . PHE A 1 85 ? 6.687 -9.293 -23.189 1.00 95.50 85 PHE A CA 1
ATOM 715 C C . PHE A 1 85 ? 7.585 -8.038 -23.155 1.00 95.50 85 PHE A C 1
ATOM 717 O O . PHE A 1 85 ? 8.561 -7.990 -22.392 1.00 95.50 85 PHE A O 1
ATOM 724 N N . PRO A 1 86 ? 7.234 -6.953 -23.873 1.00 94.81 86 PRO A N 1
ATOM 725 C CA . PRO A 1 86 ? 8.016 -5.713 -23.889 1.00 94.81 86 PRO A CA 1
ATOM 726 C C . PRO A 1 86 ? 8.227 -5.125 -22.487 1.00 94.81 86 PRO A C 1
ATOM 728 O O . PRO A 1 86 ? 9.238 -4.473 -22.225 1.00 94.81 86 PRO A O 1
ATOM 731 N N . VAL A 1 87 ? 7.314 -5.393 -21.544 1.00 93.06 87 VAL A N 1
ATOM 732 C CA . VAL A 1 87 ? 7.476 -4.988 -20.140 1.00 93.06 87 VAL A CA 1
ATOM 733 C C . VAL A 1 87 ? 8.719 -5.590 -19.483 1.00 93.06 87 VAL A C 1
ATOM 735 O O . VAL A 1 87 ? 9.349 -4.910 -18.680 1.00 93.06 87 VAL A O 1
ATOM 738 N N . ILE A 1 88 ? 9.111 -6.823 -19.820 1.00 93.38 88 ILE A N 1
ATOM 739 C CA . ILE A 1 88 ? 10.308 -7.460 -19.254 1.00 93.38 88 ILE A CA 1
ATOM 740 C C . ILE A 1 88 ? 11.552 -6.721 -19.739 1.00 93.38 88 ILE A C 1
ATOM 742 O O . ILE A 1 88 ? 12.410 -6.366 -18.929 1.00 93.38 88 ILE A O 1
ATOM 746 N N . HIS A 1 89 ? 11.617 -6.422 -21.039 1.00 91.75 89 HIS A N 1
ATOM 747 C CA . HIS A 1 89 ? 12.704 -5.638 -21.616 1.00 91.75 89 HIS A CA 1
ATOM 748 C C . HIS A 1 89 ? 12.783 -4.240 -20.986 1.00 91.75 89 HIS A C 1
ATOM 750 O O . HIS A 1 89 ? 13.839 -3.840 -20.495 1.00 91.75 89 HIS A O 1
ATOM 756 N N . HIS A 1 90 ? 11.648 -3.541 -20.894 1.00 92.12 90 HIS A N 1
ATOM 757 C CA . HIS A 1 90 ? 11.573 -2.230 -20.254 1.00 92.12 90 HIS A CA 1
ATOM 758 C C . HIS A 1 90 ? 12.011 -2.270 -18.783 1.00 92.12 90 HIS A C 1
ATOM 760 O O . HIS A 1 90 ? 12.751 -1.398 -18.339 1.00 92.12 90 HIS A O 1
ATOM 766 N N . MET A 1 91 ? 11.590 -3.280 -18.013 1.00 92.06 91 MET A N 1
ATOM 767 C CA . MET A 1 91 ? 11.982 -3.418 -16.606 1.00 92.06 91 MET A CA 1
ATOM 768 C C . MET A 1 91 ? 13.471 -3.731 -16.447 1.00 92.06 91 MET A C 1
ATOM 770 O O . MET A 1 91 ? 14.083 -3.248 -15.493 1.00 92.06 91 MET A O 1
ATOM 774 N N . LYS A 1 92 ? 14.066 -4.482 -17.382 1.00 91.56 92 LYS A N 1
ATOM 775 C CA . LYS A 1 92 ? 15.512 -4.718 -17.422 1.00 91.56 92 LYS A CA 1
ATOM 776 C C . LYS A 1 92 ? 16.268 -3.411 -17.651 1.00 91.56 92 LYS A C 1
ATOM 778 O O . LYS A 1 92 ? 17.114 -3.056 -16.835 1.00 91.56 92 LYS A O 1
ATOM 783 N N . GLU A 1 93 ? 15.897 -2.648 -18.678 1.00 92.75 93 GLU A N 1
ATOM 784 C CA . GLU A 1 93 ? 16.517 -1.348 -18.956 1.00 92.75 93 GLU A CA 1
ATOM 785 C C . GLU A 1 93 ? 16.323 -0.365 -17.789 1.00 92.75 93 GLU A C 1
ATOM 787 O O . GLU A 1 93 ? 17.264 0.303 -17.355 1.00 92.75 93 GLU A O 1
ATOM 792 N N . LEU A 1 94 ? 15.113 -0.307 -17.227 1.00 90.25 94 LEU A N 1
ATOM 793 C CA . LEU A 1 94 ? 14.793 0.523 -16.069 1.00 90.25 94 LEU A CA 1
ATOM 794 C C . LEU A 1 94 ? 15.670 0.161 -14.863 1.00 90.25 94 LEU A C 1
ATOM 796 O O . LEU A 1 94 ? 16.146 1.053 -14.157 1.00 90.25 94 LEU A O 1
ATOM 800 N N . SER A 1 95 ? 15.892 -1.134 -14.630 1.00 90.00 95 SER A N 1
ATOM 801 C CA . SER A 1 95 ? 16.760 -1.624 -13.563 1.00 90.00 95 SER A CA 1
ATOM 802 C C . SER A 1 95 ? 18.218 -1.213 -13.785 1.00 90.00 95 SER A C 1
ATOM 804 O O . SER A 1 95 ? 18.813 -0.597 -12.898 1.00 90.00 95 SER A O 1
ATOM 806 N N . GLU A 1 96 ? 18.752 -1.475 -14.980 1.00 90.69 96 GLU A N 1
ATOM 807 C CA . GLU A 1 96 ? 20.154 -1.245 -15.349 1.00 90.69 96 GLU A CA 1
ATOM 808 C C . GLU A 1 96 ? 20.519 0.241 -15.448 1.00 90.69 96 GLU A C 1
ATOM 810 O O . GLU A 1 96 ? 21.645 0.616 -15.135 1.00 90.69 96 GLU A O 1
ATOM 815 N N . ARG A 1 97 ? 19.579 1.102 -15.859 1.00 89.69 97 ARG A N 1
ATOM 816 C CA . ARG A 1 97 ? 19.850 2.532 -16.087 1.00 89.69 97 ARG A CA 1
ATOM 817 C C . ARG A 1 97 ? 19.377 3.443 -14.963 1.00 89.69 97 ARG A C 1
ATOM 819 O O . ARG A 1 97 ? 20.022 4.450 -14.687 1.00 89.69 97 ARG A O 1
ATOM 826 N N . GLN A 1 98 ? 18.241 3.141 -14.331 1.00 88.62 98 GLN A N 1
ATOM 827 C CA . GLN A 1 98 ? 17.614 4.054 -13.367 1.00 88.62 98 GLN A CA 1
ATOM 828 C C . GLN A 1 98 ? 17.654 3.520 -11.937 1.00 88.62 98 GLN A C 1
ATOM 830 O O . GLN A 1 98 ? 18.127 4.216 -11.042 1.00 88.62 98 GLN A O 1
ATOM 835 N N . LEU A 1 99 ? 17.162 2.300 -11.699 1.00 86.06 99 LEU A N 1
ATOM 836 C CA . LEU A 1 99 ? 17.009 1.780 -10.332 1.00 86.06 99 LEU A CA 1
ATOM 837 C C . LEU A 1 99 ? 18.349 1.421 -9.685 1.00 86.06 99 LEU A C 1
ATOM 839 O O . LEU A 1 99 ? 18.471 1.491 -8.464 1.00 86.06 99 LEU A O 1
ATOM 843 N N . VAL A 1 100 ? 19.377 1.090 -10.474 1.00 82.00 100 VAL A N 1
ATOM 844 C CA . VAL A 1 100 ? 20.727 0.827 -9.949 1.00 82.00 100 VAL A CA 1
ATOM 845 C C . VAL A 1 100 ? 21.275 2.009 -9.138 1.00 82.00 100 VAL A C 1
ATOM 847 O O . VAL A 1 100 ? 21.908 1.784 -8.102 1.00 82.00 100 VAL A O 1
ATOM 850 N N . ASN A 1 101 ? 20.932 3.233 -9.556 1.00 85.88 101 ASN A N 1
ATOM 851 C CA . ASN A 1 101 ? 21.359 4.501 -8.962 1.00 85.88 101 ASN A CA 1
ATOM 852 C C . ASN A 1 101 ? 20.524 4.910 -7.739 1.00 85.88 101 ASN A C 1
ATOM 854 O O . ASN A 1 101 ? 20.832 5.902 -7.082 1.00 85.88 101 ASN A O 1
ATOM 858 N N . VAL A 1 102 ? 19.462 4.166 -7.412 1.00 88.25 102 VAL A N 1
ATOM 859 C CA . VAL A 1 102 ? 18.637 4.456 -6.237 1.00 88.25 102 VAL A CA 1
ATOM 860 C C . VAL A 1 102 ? 19.365 3.985 -4.980 1.00 88.25 102 VAL A C 1
ATOM 862 O O . VAL A 1 102 ? 19.561 2.790 -4.733 1.00 88.25 102 VAL A O 1
ATOM 865 N N . SER A 1 103 ? 19.743 4.956 -4.156 1.00 94.44 103 SER A N 1
ATOM 866 C CA . SER A 1 103 ? 20.277 4.746 -2.815 1.00 94.44 103 SER A CA 1
ATOM 867 C C . SER A 1 103 ? 19.153 4.369 -1.850 1.00 94.44 103 SER A C 1
ATOM 869 O O . SER A 1 103 ? 18.146 5.065 -1.731 1.00 94.44 103 SER A O 1
ATOM 871 N N . ARG A 1 104 ? 19.331 3.261 -1.121 1.00 93.62 104 ARG A N 1
ATOM 872 C CA . ARG A 1 104 ? 18.371 2.802 -0.098 1.00 93.62 104 ARG A CA 1
ATOM 873 C C . ARG A 1 104 ? 18.251 3.791 1.063 1.00 93.62 104 ARG A C 1
ATOM 875 O O . ARG A 1 104 ? 17.170 3.949 1.624 1.00 93.62 104 ARG A O 1
ATOM 882 N N . LEU A 1 105 ? 19.356 4.453 1.410 1.00 95.19 105 LEU A N 1
ATOM 883 C CA . LEU A 1 105 ? 19.364 5.483 2.445 1.00 95.19 105 LEU A CA 1
ATOM 884 C C . LEU A 1 105 ? 18.595 6.713 1.981 1.00 95.19 105 LEU A C 1
ATOM 886 O O . LEU A 1 105 ? 17.777 7.228 2.736 1.00 95.19 105 LEU A O 1
ATOM 890 N N . ASP A 1 106 ? 18.801 7.149 0.739 1.00 95.19 106 ASP A N 1
ATOM 891 C CA . ASP A 1 106 ? 18.088 8.316 0.220 1.00 95.19 106 ASP A CA 1
ATOM 892 C C . ASP A 1 106 ? 16.605 8.009 0.015 1.00 95.19 106 ASP A C 1
ATOM 894 O O . ASP A 1 106 ? 15.773 8.824 0.391 1.00 95.19 106 ASP A O 1
ATOM 898 N N . PHE A 1 107 ? 16.254 6.787 -0.401 1.00 96.38 107 PHE A N 1
ATOM 899 C CA . PHE A 1 107 ? 14.870 6.313 -0.395 1.00 96.38 107 PHE A CA 1
ATOM 900 C C . PHE A 1 107 ? 14.209 6.481 0.985 1.00 96.38 107 PHE A C 1
ATOM 902 O O . PHE A 1 107 ? 13.089 6.989 1.067 1.00 96.38 107 PHE A O 1
ATOM 909 N N . MET A 1 108 ? 14.894 6.091 2.071 1.00 96.56 108 MET A N 1
ATOM 910 C CA . MET A 1 108 ? 14.406 6.250 3.451 1.00 96.56 108 MET A CA 1
ATOM 911 C C . MET A 1 108 ? 14.331 7.709 3.897 1.00 96.56 108 MET A C 1
ATOM 913 O O . MET A 1 108 ? 13.339 8.096 4.513 1.00 96.56 108 MET A O 1
ATOM 917 N N . LYS A 1 109 ? 15.321 8.538 3.545 1.00 96.81 109 LYS A N 1
ATOM 918 C CA . LYS A 1 109 ? 15.264 9.985 3.801 1.00 96.81 109 LYS A CA 1
ATOM 919 C C . LYS A 1 109 ? 14.054 10.609 3.109 1.00 96.81 109 LYS A C 1
ATOM 921 O O . LYS A 1 109 ? 13.308 11.341 3.753 1.00 96.81 109 LYS A O 1
ATOM 926 N N . SER A 1 110 ? 13.806 10.265 1.845 1.00 96.88 110 SER A N 1
ATOM 927 C CA . SER A 1 110 ? 12.653 10.755 1.087 1.00 96.88 110 SER A CA 1
ATOM 928 C C . SER A 1 110 ? 11.325 10.411 1.755 1.00 96.88 110 SER A C 1
ATOM 930 O O . SER A 1 110 ? 10.426 11.244 1.766 1.00 96.88 110 SER A O 1
ATOM 932 N N . GLN A 1 111 ? 11.200 9.236 2.386 1.00 96.94 111 GLN A N 1
ATOM 933 C CA . GLN A 1 111 ? 9.979 8.879 3.122 1.00 96.94 111 GLN A CA 1
ATOM 934 C C . GLN A 1 111 ? 9.669 9.866 4.256 1.00 96.94 111 GLN A C 1
ATOM 936 O O . GLN A 1 111 ? 8.508 10.166 4.512 1.00 96.94 111 GLN A O 1
ATOM 941 N N . ILE A 1 112 ? 10.698 10.387 4.927 1.00 96.44 112 ILE A N 1
ATOM 942 C CA . ILE A 1 112 ? 10.540 11.404 5.972 1.00 96.44 112 ILE A CA 1
ATOM 943 C C . ILE A 1 112 ? 10.262 12.766 5.331 1.00 96.44 112 ILE A C 1
ATOM 945 O O . ILE A 1 112 ? 9.337 13.462 5.742 1.00 96.44 112 ILE A O 1
ATOM 949 N N . LEU A 1 113 ? 11.028 13.132 4.300 1.00 97.31 113 LEU A N 1
ATOM 950 C CA . LEU A 1 113 ? 10.934 14.439 3.646 1.00 97.31 113 LEU A CA 1
ATOM 951 C C . LEU A 1 113 ? 9.580 14.667 2.960 1.00 97.31 113 LEU A C 1
ATOM 953 O O . LEU A 1 113 ? 9.020 15.752 3.094 1.00 97.31 113 LEU A O 1
ATOM 957 N N . PHE A 1 114 ? 9.009 13.653 2.299 1.00 97.19 114 PHE A N 1
ATOM 958 C CA . PHE A 1 114 ? 7.690 13.755 1.660 1.00 97.19 114 PHE A CA 1
ATOM 959 C C . PHE A 1 114 ? 6.567 14.076 2.647 1.00 97.19 114 PHE A C 1
ATOM 961 O O . PHE A 1 114 ? 5.566 14.677 2.264 1.00 97.19 114 PHE A O 1
ATOM 968 N N . PHE A 1 115 ? 6.725 13.682 3.910 1.00 96.94 115 PHE A N 1
ATOM 969 C CA . PHE A 1 115 ? 5.688 13.806 4.929 1.00 96.94 115 PHE A CA 1
ATOM 970 C C . PHE A 1 115 ? 6.142 14.621 6.136 1.00 96.94 115 PHE A C 1
ATOM 972 O O . PHE A 1 115 ? 5.533 14.512 7.197 1.00 96.94 115 PHE A O 1
ATOM 979 N N . LEU A 1 116 ? 7.167 15.468 5.989 1.00 96.50 116 LEU A N 1
ATOM 980 C CA . LEU A 1 116 ? 7.774 16.203 7.101 1.00 96.50 116 LEU A CA 1
ATOM 981 C C . LEU A 1 116 ? 6.737 16.993 7.919 1.00 96.50 116 LEU A C 1
ATOM 983 O O . LEU A 1 116 ? 6.753 16.941 9.144 1.00 96.50 116 LEU A O 1
ATOM 987 N N . GLY A 1 117 ? 5.779 17.645 7.252 1.00 96.25 117 GLY A N 1
ATOM 988 C CA . GLY A 1 117 ? 4.720 18.423 7.912 1.00 96.25 117 GLY A CA 1
ATOM 989 C C . GLY A 1 117 ? 3.675 17.596 8.675 1.00 96.25 117 GLY A C 1
ATOM 990 O O . GLY A 1 117 ? 2.929 18.145 9.477 1.00 96.25 117 GLY A O 1
ATOM 991 N N . VAL A 1 118 ? 3.608 16.281 8.450 1.00 97.00 118 VAL A N 1
ATOM 992 C CA . VAL A 1 118 ? 2.623 15.369 9.065 1.00 97.00 118 VAL A CA 1
ATOM 993 C C . VAL A 1 118 ? 3.288 14.146 9.715 1.00 97.00 118 VAL A C 1
ATOM 995 O O . VAL A 1 118 ? 2.618 13.207 10.146 1.00 97.00 118 VAL A O 1
ATOM 998 N N . ILE A 1 119 ? 4.619 14.156 9.840 1.00 96.94 119 ILE A N 1
ATOM 999 C CA . ILE A 1 119 ? 5.406 13.002 10.285 1.00 96.94 119 ILE A CA 1
ATOM 1000 C C . ILE A 1 119 ? 5.025 12.566 11.699 1.00 96.94 119 ILE A C 1
ATOM 1002 O O . ILE A 1 119 ? 4.899 11.374 11.967 1.00 96.94 119 ILE A O 1
ATOM 1006 N N . PHE A 1 120 ? 4.746 13.527 12.582 1.00 97.00 120 PHE A N 1
ATOM 1007 C CA . PHE A 1 120 ? 4.307 13.260 13.948 1.00 97.00 120 PHE A CA 1
ATOM 1008 C C . PHE A 1 120 ? 2.986 12.478 13.985 1.00 97.00 120 PHE A C 1
ATOM 1010 O O . PHE A 1 120 ? 2.858 11.505 14.726 1.00 97.00 120 PHE A O 1
ATOM 1017 N N . VAL A 1 121 ? 2.029 12.840 13.124 1.00 98.00 121 VAL A N 1
ATOM 1018 C CA . VAL A 1 121 ? 0.745 12.134 13.005 1.00 98.00 121 VAL A CA 1
ATOM 1019 C C . VAL A 1 121 ? 0.973 10.707 12.509 1.00 98.00 121 VAL A C 1
ATOM 1021 O O . VAL A 1 121 ? 0.400 9.772 13.055 1.00 98.00 121 VAL A O 1
ATOM 1024 N N . ILE A 1 122 ? 1.852 10.512 11.524 1.00 98.12 122 ILE A N 1
ATOM 1025 C CA . ILE A 1 122 ? 2.181 9.180 10.994 1.00 98.12 122 ILE A CA 1
ATOM 1026 C C . ILE A 1 122 ? 2.841 8.299 12.062 1.00 98.12 122 ILE A C 1
ATOM 1028 O O . ILE A 1 122 ? 2.447 7.143 12.220 1.00 98.12 122 ILE A O 1
ATOM 1032 N N . ILE A 1 123 ? 3.807 8.834 12.818 1.00 98.06 123 ILE A N 1
ATOM 1033 C CA . ILE A 1 123 ? 4.474 8.114 13.917 1.00 98.06 123 ILE A CA 1
ATOM 1034 C C . ILE A 1 123 ? 3.442 7.656 14.949 1.00 98.06 123 ILE A C 1
ATOM 1036 O O . ILE A 1 123 ? 3.443 6.491 15.350 1.00 98.06 123 ILE A O 1
ATOM 1040 N N . LEU A 1 124 ? 2.512 8.535 15.325 1.00 97.94 124 LEU A N 1
ATOM 1041 C CA . LEU A 1 124 ? 1.420 8.172 16.223 1.00 97.94 124 LEU A CA 1
ATOM 1042 C C . LEU A 1 124 ? 0.449 7.166 15.603 1.00 97.94 124 LEU A C 1
ATOM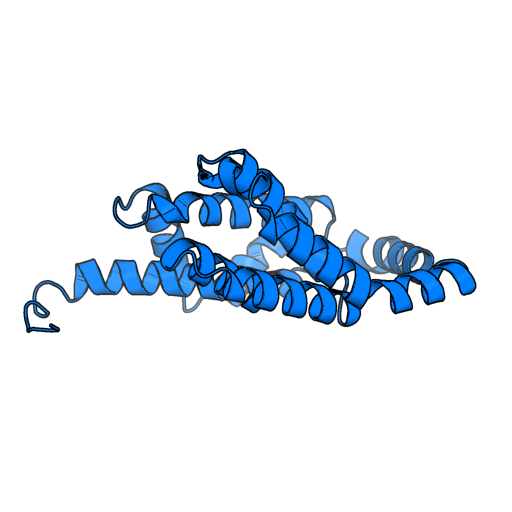 1044 O O . LEU A 1 124 ? -0.061 6.308 16.315 1.00 97.94 124 LEU A O 1
ATOM 1048 N N . GLY A 1 125 ? 0.230 7.213 14.290 1.00 97.88 125 GLY A N 1
ATOM 1049 C CA . GLY A 1 125 ? -0.529 6.198 13.565 1.00 97.88 125 GLY A CA 1
ATOM 1050 C C . GLY A 1 125 ? 0.111 4.814 13.669 1.00 97.88 125 GLY A C 1
ATOM 1051 O O . GLY A 1 125 ? -0.582 3.843 13.971 1.00 97.88 125 GLY A O 1
ATOM 1052 N N . PHE A 1 126 ? 1.434 4.713 13.500 1.00 98.31 126 PHE A N 1
ATOM 1053 C CA . PHE A 1 126 ? 2.164 3.458 13.704 1.00 98.31 126 PHE A CA 1
ATOM 1054 C C . PHE A 1 126 ? 2.116 2.989 15.155 1.00 98.31 126 PHE A C 1
ATOM 1056 O O . PHE A 1 126 ? 1.820 1.821 15.405 1.00 98.31 126 PHE A O 1
ATOM 1063 N N . TYR A 1 127 ? 2.353 3.895 16.105 1.00 98.00 127 TYR A N 1
ATOM 1064 C CA . TYR A 1 127 ? 2.230 3.596 17.529 1.00 98.00 127 TYR A CA 1
ATOM 1065 C C . TYR A 1 127 ? 0.835 3.049 17.857 1.00 98.00 127 TYR A C 1
ATOM 1067 O O . TYR A 1 127 ? 0.705 1.988 18.468 1.00 98.00 127 TYR A O 1
ATOM 1075 N N . ALA A 1 128 ? -0.216 3.723 17.388 1.00 97.25 128 ALA A N 1
ATOM 1076 C CA . ALA A 1 128 ? -1.591 3.319 17.624 1.00 97.25 128 ALA A CA 1
ATOM 1077 C C . ALA A 1 128 ? -1.897 1.956 16.993 1.00 97.25 128 ALA A C 1
ATOM 1079 O O . ALA A 1 128 ? -2.490 1.099 17.639 1.00 97.25 128 ALA A O 1
ATOM 1080 N N . LEU A 1 129 ? -1.449 1.712 15.761 1.00 96.81 129 LEU A N 1
ATOM 1081 C CA . LEU A 1 129 ? -1.646 0.420 15.107 1.00 96.81 129 LEU A CA 1
ATOM 1082 C C . LEU A 1 129 ? -1.073 -0.745 15.916 1.00 96.81 129 LEU A C 1
ATOM 1084 O O . LEU A 1 129 ? -1.669 -1.815 15.907 1.00 96.81 129 LEU A O 1
ATOM 1088 N N . VAL A 1 130 ? 0.045 -0.552 16.618 1.00 96.62 130 VAL A N 1
ATOM 1089 C CA . VAL A 1 130 ? 0.684 -1.611 17.412 1.00 96.62 130 VAL A CA 1
ATOM 1090 C C . VAL A 1 130 ? 0.075 -1.709 18.814 1.00 96.62 130 VAL A C 1
ATOM 1092 O O . VAL A 1 130 ? -0.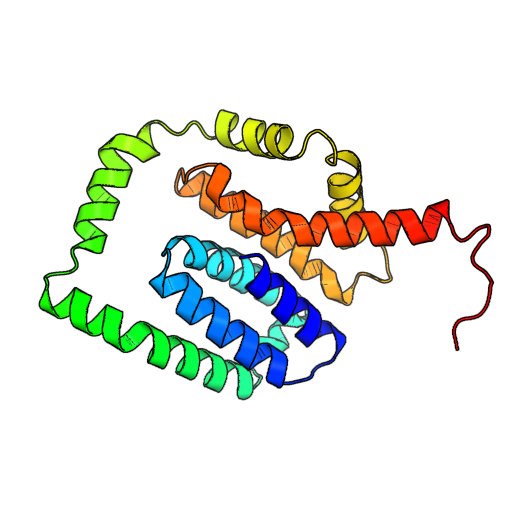310 -2.799 19.246 1.00 96.62 130 VAL A O 1
ATOM 1095 N N . PHE A 1 131 ? -0.058 -0.582 19.516 1.00 96.44 131 PHE A N 1
ATOM 1096 C CA . PHE A 1 131 ? -0.316 -0.556 20.960 1.00 96.44 131 PHE A CA 1
ATOM 1097 C C . PHE A 1 131 ? -1.741 -0.141 21.350 1.00 96.44 131 PHE A C 1
ATOM 1099 O O . PHE A 1 131 ? -2.197 -0.472 22.446 1.00 96.44 131 PHE A O 1
ATOM 1106 N N . TYR A 1 132 ? -2.483 0.550 20.482 1.00 95.62 132 TYR A N 1
ATOM 1107 C CA . TYR A 1 132 ? -3.820 1.040 20.816 1.00 95.62 132 TYR A CA 1
ATOM 1108 C C . TYR A 1 132 ? -4.865 -0.068 20.637 1.00 95.62 132 TYR A C 1
ATOM 1110 O O . TYR A 1 132 ? -5.156 -0.500 19.521 1.00 95.62 132 TYR A O 1
ATOM 1118 N N . LYS A 1 133 ? -5.452 -0.531 21.752 1.00 93.94 133 LYS A N 1
ATOM 1119 C CA . LYS A 1 133 ? -6.409 -1.658 21.779 1.00 93.94 133 LYS A CA 1
ATOM 1120 C C . LYS A 1 133 ? -7.551 -1.537 20.753 1.00 93.94 133 LYS A C 1
ATOM 1122 O O . LYS A 1 133 ? -7.800 -2.521 20.062 1.00 93.94 133 LYS A O 1
ATOM 1127 N N . PRO A 1 134 ? -8.200 -0.371 20.553 1.00 94.25 134 PRO A N 1
ATOM 1128 C CA . PRO A 1 134 ? -9.249 -0.234 19.536 1.00 94.25 134 PRO A CA 1
ATOM 1129 C C . PRO A 1 134 ? -8.793 -0.510 18.095 1.00 94.25 134 PRO A C 1
ATOM 1131 O O . PRO A 1 134 ? -9.625 -0.799 17.234 1.00 94.25 134 PRO A O 1
ATOM 1134 N N . PHE A 1 135 ? -7.488 -0.450 17.811 1.00 95.06 135 PHE A N 1
ATOM 1135 C CA . PHE A 1 135 ? -6.915 -0.758 16.498 1.00 95.06 135 PHE A CA 1
ATOM 1136 C C . PHE A 1 135 ? -6.394 -2.191 16.369 1.00 95.06 135 PHE A C 1
ATOM 1138 O O . PHE A 1 135 ? -5.824 -2.537 15.337 1.00 95.06 135 PHE A O 1
ATOM 1145 N N . GLU A 1 136 ? -6.647 -3.067 17.344 1.00 92.44 136 GLU A N 1
ATOM 1146 C CA . GLU A 1 136 ? -6.208 -4.465 17.303 1.00 92.44 136 GLU A CA 1
ATOM 1147 C C . GLU A 1 136 ? -6.613 -5.181 16.004 1.00 92.44 136 GLU A C 1
ATOM 1149 O O . GLU A 1 136 ? -5.783 -5.835 15.367 1.00 92.44 136 GLU A O 1
ATOM 1154 N N . LYS A 1 137 ? -7.851 -4.971 15.532 1.00 91.81 137 LYS A N 1
ATOM 1155 C CA . LYS A 1 137 ? -8.344 -5.546 14.267 1.00 91.81 137 LYS A CA 1
ATOM 1156 C C . LYS A 1 137 ? -7.647 -5.009 13.009 1.00 91.81 137 LYS A C 1
ATOM 1158 O O . LYS A 1 137 ? -7.775 -5.607 11.942 1.00 91.81 137 LYS A O 1
ATOM 1163 N N . PHE A 1 138 ? -6.906 -3.909 13.125 1.00 94.44 138 PHE A N 1
ATOM 1164 C CA . PHE A 1 138 ? -6.193 -3.230 12.043 1.00 94.44 138 PHE A CA 1
ATOM 1165 C C . PHE A 1 138 ? -4.667 -3.384 12.122 1.00 94.44 138 PHE A C 1
ATOM 1167 O O . PHE A 1 138 ? -3.978 -2.911 11.222 1.00 94.44 138 PHE A O 1
ATOM 1174 N N . ARG A 1 139 ? -4.127 -4.089 13.129 1.00 93.31 139 ARG A N 1
ATOM 1175 C CA . ARG A 1 139 ? -2.677 -4.319 13.327 1.00 93.31 139 ARG A CA 1
ATOM 1176 C C . ARG A 1 139 ? -1.942 -4.798 12.080 1.00 93.31 139 ARG A C 1
ATOM 1178 O O . ARG A 1 139 ? -0.788 -4.444 11.871 1.00 93.31 139 ARG A O 1
ATOM 1185 N N . PHE A 1 140 ? -2.598 -5.579 11.224 1.00 93.56 140 PHE A N 1
ATOM 1186 C CA . PHE A 1 140 ? -1.992 -6.045 9.979 1.00 93.56 140 PHE A CA 1
ATOM 1187 C C . PHE A 1 140 ? -1.560 -4.885 9.058 1.00 93.56 140 PHE A C 1
ATOM 1189 O O . PHE A 1 140 ? -0.613 -5.063 8.306 1.00 93.56 140 PHE A O 1
ATOM 1196 N N . PHE A 1 141 ? -2.168 -3.689 9.133 1.00 96.31 141 PHE A N 1
ATOM 1197 C CA . PHE A 1 141 ? -1.721 -2.519 8.361 1.00 96.31 141 PHE A CA 1
ATOM 1198 C C . PHE A 1 141 ? -0.303 -2.076 8.735 1.00 96.31 141 PHE A C 1
ATOM 1200 O O . PHE A 1 141 ? 0.433 -1.632 7.860 1.00 96.31 141 PHE A O 1
ATOM 1207 N N . PHE A 1 142 ? 0.125 -2.264 9.988 1.00 97.12 142 PHE A N 1
ATOM 1208 C CA . PHE A 1 142 ? 1.528 -2.062 10.358 1.00 97.12 142 PHE A CA 1
ATOM 1209 C C . PHE A 1 142 ? 2.440 -2.987 9.539 1.00 97.12 142 PHE A C 1
ATOM 1211 O O . PHE A 1 142 ? 3.400 -2.537 8.919 1.00 97.12 142 PHE A O 1
ATOM 1218 N N . TRP A 1 143 ? 2.085 -4.270 9.449 1.00 96.88 143 TRP A N 1
ATOM 1219 C CA . TRP A 1 143 ? 2.833 -5.238 8.650 1.00 96.88 143 TRP A CA 1
ATOM 1220 C C . TRP A 1 143 ? 2.754 -4.955 7.146 1.00 96.88 143 TRP A C 1
ATOM 1222 O O . TRP A 1 143 ? 3.755 -5.133 6.458 1.00 96.88 143 TRP A O 1
ATOM 1232 N N . ILE A 1 144 ? 1.622 -4.448 6.633 1.00 97.00 144 ILE A N 1
ATOM 1233 C CA . ILE A 1 144 ? 1.510 -3.998 5.234 1.00 97.00 144 ILE A CA 1
ATOM 1234 C C . ILE A 1 144 ? 2.569 -2.941 4.944 1.00 97.00 144 ILE A C 1
ATOM 1236 O O . ILE A 1 144 ? 3.257 -3.048 3.929 1.00 97.00 144 ILE A O 1
ATOM 1240 N N . TYR A 1 145 ? 2.718 -1.942 5.820 1.00 97.38 145 TYR A N 1
ATOM 1241 C CA . TYR A 1 145 ? 3.758 -0.930 5.670 1.00 97.38 145 TYR A CA 1
ATOM 1242 C C . TYR A 1 145 ? 5.143 -1.565 5.628 1.00 97.38 145 TYR A C 1
ATOM 1244 O O . TYR A 1 145 ? 5.866 -1.371 4.653 1.00 97.38 145 TYR A O 1
ATOM 1252 N N . VAL A 1 146 ? 5.476 -2.353 6.656 1.00 97.56 146 VAL A N 1
ATOM 1253 C CA . VAL A 1 146 ? 6.795 -2.978 6.811 1.00 97.56 146 VAL A CA 1
ATOM 1254 C C . VAL A 1 146 ? 7.150 -3.781 5.565 1.00 97.56 146 VAL A C 1
ATOM 1256 O O . VAL A 1 146 ? 8.153 -3.483 4.926 1.00 97.56 146 VAL A O 1
ATOM 1259 N N . PHE A 1 147 ? 6.301 -4.724 5.150 1.00 97.94 147 PHE A N 1
ATOM 1260 C CA . PHE A 1 147 ? 6.591 -5.554 3.983 1.00 97.94 147 PHE A CA 1
ATOM 1261 C C . PHE A 1 147 ? 6.646 -4.752 2.691 1.00 97.94 147 PHE A C 1
ATOM 1263 O O . PHE A 1 147 ? 7.564 -4.956 1.900 1.00 97.94 147 PHE A O 1
ATOM 1270 N N . THR A 1 148 ? 5.709 -3.823 2.474 1.00 97.12 148 THR A N 1
ATOM 1271 C CA . THR A 1 148 ? 5.717 -2.999 1.259 1.00 97.12 148 THR A CA 1
ATOM 1272 C C . THR A 1 148 ? 7.034 -2.229 1.170 1.00 97.12 148 THR A C 1
ATOM 1274 O O . THR A 1 148 ? 7.756 -2.381 0.189 1.00 97.12 148 THR A O 1
ATOM 1277 N N . ILE A 1 149 ? 7.403 -1.478 2.213 1.00 97.56 149 ILE A N 1
ATOM 1278 C CA . ILE A 1 149 ? 8.654 -0.709 2.261 1.00 97.56 149 ILE A CA 1
ATOM 1279 C C . ILE A 1 149 ? 9.882 -1.613 2.102 1.00 97.56 149 ILE A C 1
ATOM 1281 O O . ILE A 1 149 ? 10.785 -1.274 1.337 1.00 97.56 149 ILE A O 1
ATOM 1285 N N . SER A 1 150 ? 9.910 -2.781 2.751 1.00 97.56 150 SER A N 1
ATOM 1286 C CA . SER A 1 150 ? 10.991 -3.756 2.580 1.00 97.56 150 SER A CA 1
ATOM 1287 C C . SER A 1 150 ? 11.134 -4.204 1.126 1.00 97.56 150 SER A C 1
ATOM 1289 O O . SER A 1 150 ? 12.248 -4.201 0.606 1.00 97.56 150 SER A O 1
ATOM 1291 N N . PHE A 1 151 ? 10.038 -4.520 0.429 1.00 96.94 151 PHE A N 1
ATOM 1292 C CA . PHE A 1 151 ? 10.106 -4.859 -0.994 1.00 96.94 151 PHE A CA 1
ATOM 1293 C C . PHE A 1 151 ? 10.606 -3.682 -1.836 1.00 96.94 151 PHE A C 1
ATOM 1295 O O . PHE A 1 151 ? 11.477 -3.873 -2.681 1.00 96.94 151 PHE A O 1
ATOM 1302 N N . PHE A 1 152 ? 10.145 -2.457 -1.577 1.00 95.69 152 PHE A N 1
ATOM 1303 C CA . PHE A 1 152 ? 10.667 -1.276 -2.272 1.00 95.69 152 PHE A CA 1
ATOM 1304 C C . PHE A 1 152 ? 12.187 -1.111 -2.097 1.00 95.69 152 PHE A C 1
ATOM 1306 O O . PHE A 1 152 ? 12.887 -0.837 -3.073 1.00 95.69 152 PHE A O 1
ATOM 1313 N N . LEU A 1 153 ? 12.709 -1.343 -0.889 1.00 95.75 153 LEU A N 1
ATOM 1314 C CA . LEU A 1 153 ? 14.144 -1.289 -0.587 1.00 95.75 153 LEU A CA 1
ATOM 1315 C C . LEU A 1 153 ? 14.948 -2.413 -1.257 1.00 95.75 153 LEU A C 1
ATOM 1317 O O . LEU A 1 153 ? 16.056 -2.175 -1.752 1.00 95.75 153 LEU A O 1
ATOM 1321 N N . ILE A 1 154 ? 14.407 -3.636 -1.268 1.00 94.56 154 ILE A N 1
ATOM 1322 C CA . ILE A 1 154 ? 15.036 -4.805 -1.900 1.00 94.56 154 ILE A CA 1
ATOM 1323 C C . ILE A 1 154 ? 15.176 -4.563 -3.403 1.00 94.56 154 ILE A C 1
ATOM 1325 O O . ILE A 1 154 ? 16.276 -4.685 -3.941 1.00 94.56 154 ILE A O 1
ATOM 1329 N N . PHE A 1 155 ? 14.090 -4.137 -4.050 1.00 92.06 155 PHE A N 1
ATOM 1330 C CA . PHE A 1 155 ? 14.023 -3.917 -5.495 1.00 92.06 155 PHE A CA 1
ATOM 1331 C C . PHE A 1 155 ? 14.535 -2.539 -5.947 1.00 92.06 155 PHE A C 1
ATOM 1333 O O . PHE A 1 155 ? 14.426 -2.214 -7.128 1.00 92.06 155 PHE A O 1
ATOM 1340 N N . LYS A 1 156 ? 15.085 -1.727 -5.029 1.00 92.56 156 LYS A N 1
ATOM 1341 C CA . LYS A 1 156 ? 15.569 -0.358 -5.295 1.00 92.56 156 LYS A CA 1
ATOM 1342 C C . LYS A 1 156 ? 14.554 0.495 -6.073 1.00 92.56 156 LYS A C 1
ATOM 1344 O O . LYS A 1 156 ? 14.906 1.260 -6.969 1.00 92.56 156 LYS A O 1
ATOM 1349 N N . ALA A 1 157 ? 13.271 0.327 -5.771 1.00 92.50 157 ALA A N 1
ATOM 1350 C CA . ALA A 1 157 ? 12.215 1.042 -6.468 1.00 92.50 157 ALA A CA 1
ATOM 1351 C C . ALA A 1 157 ? 12.239 2.538 -6.109 1.00 92.50 157 ALA A C 1
ATOM 1353 O O . ALA A 1 157 ? 12.740 2.934 -5.058 1.00 92.50 157 ALA A O 1
ATOM 1354 N N . LYS A 1 158 ? 11.698 3.380 -6.997 1.00 92.69 158 LYS A N 1
ATOM 1355 C CA . LYS A 1 158 ? 11.695 4.835 -6.798 1.00 92.69 158 LYS A CA 1
ATOM 1356 C C . LYS A 1 158 ? 10.891 5.211 -5.552 1.00 92.69 158 LYS A C 1
ATOM 1358 O O . LYS A 1 158 ? 9.817 4.663 -5.308 1.00 92.69 158 LYS A O 1
ATOM 1363 N N . ASP A 1 159 ? 11.407 6.169 -4.799 1.00 94.31 159 ASP A N 1
ATOM 1364 C CA . ASP A 1 159 ? 10.873 6.640 -3.519 1.00 94.31 159 ASP A CA 1
ATOM 1365 C C . ASP A 1 159 ? 9.431 7.142 -3.591 1.00 94.31 159 ASP A C 1
ATOM 1367 O O . ASP A 1 159 ? 8.617 6.778 -2.753 1.00 94.31 159 ASP A O 1
ATOM 1371 N N . TYR A 1 160 ? 9.065 7.905 -4.616 1.00 94.06 160 TYR A N 1
ATOM 1372 C CA . TYR A 1 160 ? 7.720 8.466 -4.745 1.00 94.06 160 TYR A CA 1
ATOM 1373 C C . TYR A 1 160 ? 6.632 7.420 -5.039 1.00 94.06 160 TYR A C 1
ATOM 1375 O O . TYR A 1 160 ? 5.437 7.715 -4.961 1.00 94.06 160 TYR A O 1
ATOM 1383 N N . TYR A 1 161 ? 6.998 6.176 -5.368 1.00 94.44 161 TYR A N 1
ATOM 1384 C CA . TYR A 1 161 ? 6.024 5.108 -5.614 1.00 94.44 161 TYR A CA 1
ATOM 1385 C C . TYR A 1 161 ? 5.268 4.696 -4.343 1.00 94.44 161 TYR A C 1
ATOM 1387 O O . TYR A 1 161 ? 4.161 4.165 -4.450 1.00 94.44 161 TYR A O 1
ATOM 1395 N N . THR A 1 162 ? 5.825 4.959 -3.159 1.00 95.25 162 THR A N 1
ATOM 1396 C CA . THR A 1 162 ? 5.205 4.648 -1.865 1.00 95.25 162 THR A CA 1
ATOM 1397 C C . THR A 1 162 ? 4.279 5.747 -1.359 1.00 95.25 162 THR A C 1
ATOM 1399 O O . THR A 1 162 ? 3.532 5.489 -0.424 1.00 95.25 162 THR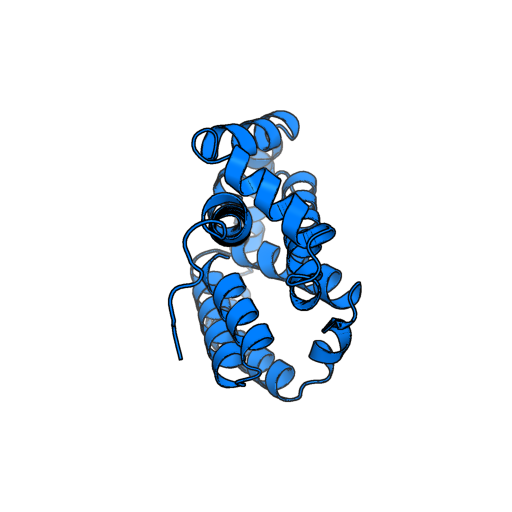 A O 1
ATOM 1402 N N . ILE A 1 163 ? 4.243 6.942 -1.964 1.00 95.38 163 ILE A N 1
ATOM 1403 C CA . ILE A 1 163 ? 3.426 8.073 -1.475 1.00 95.38 163 ILE A CA 1
ATOM 1404 C C . ILE A 1 163 ? 1.959 7.661 -1.279 1.00 95.38 163 ILE A C 1
ATOM 1406 O O . ILE A 1 163 ? 1.340 7.985 -0.268 1.00 95.38 163 ILE A O 1
ATOM 1410 N N . GLY A 1 164 ? 1.413 6.855 -2.196 1.00 93.69 164 GLY A N 1
ATOM 1411 C CA . GLY A 1 164 ? 0.041 6.349 -2.108 1.00 93.69 164 GLY A CA 1
ATOM 1412 C C . GLY A 1 164 ? -0.229 5.357 -0.965 1.00 93.69 164 GLY A C 1
ATOM 1413 O O . GLY A 1 164 ? -1.375 4.946 -0.802 1.00 93.69 164 GLY A O 1
ATOM 1414 N N . LEU A 1 165 ? 0.786 4.934 -0.210 1.00 95.12 165 LEU A N 1
ATOM 1415 C CA . LEU A 1 165 ? 0.673 4.076 0.971 1.00 95.12 165 LEU A CA 1
ATOM 1416 C C . LEU A 1 165 ? 0.327 4.895 2.228 1.00 95.12 165 LEU A C 1
ATOM 1418 O O . LEU A 1 165 ? -0.438 4.431 3.066 1.00 95.12 165 LEU A O 1
ATOM 1422 N N . TYR A 1 166 ? 0.839 6.123 2.338 1.00 96.56 166 TYR A N 1
ATOM 1423 C CA . TYR A 1 166 ? 0.829 6.928 3.566 1.00 96.56 166 TYR A CA 1
ATOM 1424 C C . TYR A 1 166 ? -0.524 7.456 4.067 1.00 96.56 166 TYR A C 1
ATOM 1426 O O . TYR A 1 166 ? -0.690 7.514 5.289 1.00 96.56 166 TYR A O 1
ATOM 1434 N N . PRO A 1 167 ? -1.514 7.815 3.221 1.00 96.81 167 PRO A N 1
ATOM 1435 C CA . PRO A 1 167 ? -2.722 8.478 3.718 1.00 96.81 167 PRO A CA 1
ATOM 1436 C C . PRO A 1 167 ? -3.510 7.667 4.753 1.00 96.81 167 PRO A C 1
ATOM 1438 O O . PRO A 1 167 ? -4.159 8.245 5.620 1.00 96.81 167 PRO A O 1
ATOM 1441 N N . ILE A 1 168 ? -3.425 6.332 4.717 1.00 96.31 168 ILE A N 1
ATOM 1442 C CA . ILE A 1 168 ? -4.088 5.490 5.718 1.00 96.31 168 ILE A CA 1
ATOM 1443 C C . ILE A 1 168 ? -3.432 5.606 7.104 1.00 96.31 168 ILE A C 1
ATOM 1445 O O . ILE A 1 168 ? -4.132 5.597 8.111 1.00 96.31 168 ILE A O 1
ATOM 1449 N N . TYR A 1 169 ? -2.110 5.785 7.170 1.00 97.56 169 TYR A N 1
ATOM 1450 C CA . TYR A 1 169 ? -1.372 5.956 8.428 1.00 97.56 169 TYR A CA 1
ATOM 1451 C C . TYR A 1 169 ? -1.575 7.352 9.008 1.00 97.56 169 TYR A C 1
ATOM 1453 O O . TYR A 1 169 ? -1.699 7.490 10.223 1.00 97.56 169 TYR A O 1
ATOM 1461 N N . ILE A 1 170 ? -1.707 8.363 8.141 1.00 97.69 170 ILE A N 1
ATOM 1462 C CA . ILE A 1 170 ? -2.168 9.694 8.548 1.00 97.69 170 ILE A CA 1
ATOM 1463 C C . ILE A 1 170 ? -3.554 9.570 9.196 1.00 97.69 170 ILE A C 1
ATOM 1465 O O . ILE A 1 170 ? -3.740 10.050 10.307 1.00 97.69 170 ILE A O 1
ATOM 1469 N N . ALA A 1 171 ? -4.496 8.852 8.571 1.00 96.81 171 ALA A N 1
ATOM 1470 C CA . ALA A 1 171 ? -5.836 8.657 9.127 1.00 96.81 171 ALA A CA 1
ATOM 1471 C C . ALA A 1 171 ? -5.823 7.948 10.497 1.00 96.81 171 ALA A C 1
ATOM 1473 O O . ALA A 1 171 ? -6.490 8.409 11.423 1.00 96.81 171 ALA A O 1
ATOM 1474 N N . PHE A 1 172 ? -5.042 6.872 10.662 1.00 97.38 172 PHE A N 1
ATOM 1475 C CA . PHE A 1 172 ? -4.887 6.209 11.965 1.00 97.38 172 PHE A CA 1
ATOM 1476 C C . PHE A 1 172 ? -4.332 7.161 13.031 1.00 97.38 172 PHE A C 1
ATOM 1478 O O . PHE A 1 172 ? -4.863 7.213 14.142 1.00 97.38 172 PHE A O 1
ATOM 1485 N N . GLY A 1 173 ? -3.307 7.942 12.686 1.00 97.44 173 GLY A N 1
ATOM 1486 C CA . GLY A 1 173 ? -2.715 8.933 13.580 1.00 97.44 173 GLY A CA 1
ATOM 1487 C C . GLY A 1 173 ? -3.684 10.042 13.971 1.00 97.44 173 GLY A C 1
ATOM 1488 O O . GLY A 1 173 ? -3.787 10.381 15.148 1.00 97.44 173 GLY A O 1
ATOM 1489 N N . SER A 1 174 ? -4.447 10.569 13.012 1.00 96.75 174 SER A N 1
ATOM 1490 C CA . SER A 1 174 ? -5.458 11.600 13.255 1.00 96.75 174 SER A CA 1
ATOM 1491 C C . SER A 1 174 ? -6.567 11.110 14.185 1.00 96.75 174 SER A C 1
ATOM 1493 O O . SER A 1 174 ? -6.947 11.832 15.102 1.00 96.75 174 SER A O 1
ATOM 1495 N N . VAL A 1 175 ? -7.061 9.880 13.999 1.00 95.44 175 VAL A N 1
ATOM 1496 C CA . VAL A 1 175 ? -8.082 9.292 14.886 1.00 95.44 175 VAL A CA 1
ATOM 1497 C C . VAL A 1 175 ? -7.525 9.081 16.294 1.00 95.44 175 VAL A C 1
ATOM 1499 O O . VAL A 1 175 ? -8.190 9.417 17.273 1.00 95.44 175 VAL A O 1
ATOM 1502 N N . PHE A 1 176 ? -6.297 8.568 16.409 1.00 96.31 176 PHE A N 1
ATOM 1503 C CA . PHE A 1 176 ? -5.639 8.383 17.702 1.00 96.31 176 PHE A CA 1
ATOM 1504 C C . PHE A 1 176 ? -5.453 9.715 18.442 1.00 96.31 176 PHE A C 1
ATOM 1506 O O . PHE A 1 176 ? -5.805 9.815 19.618 1.00 96.31 176 PHE A O 1
ATOM 1513 N N . LEU A 1 177 ? -4.963 10.745 17.748 1.00 95.25 177 LEU A N 1
ATOM 1514 C CA . LEU A 1 177 ? -4.808 12.093 18.291 1.00 95.25 177 LEU A CA 1
ATOM 1515 C C . LEU A 1 177 ? -6.145 12.696 18.711 1.00 95.25 177 LEU A C 1
ATOM 1517 O O . LEU A 1 177 ? -6.255 13.185 19.831 1.00 95.25 177 LEU A O 1
ATOM 1521 N N . GLY A 1 178 ? 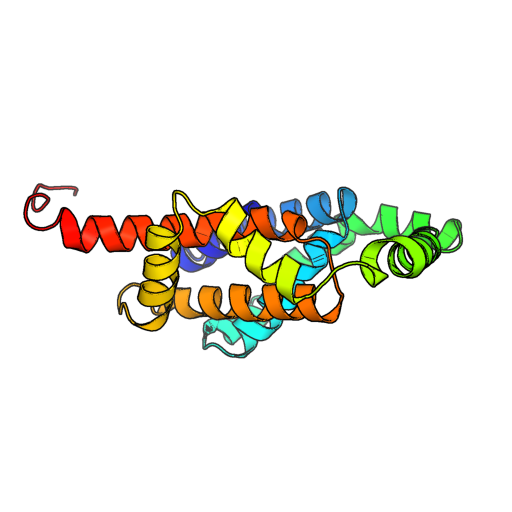-7.166 12.622 17.855 1.00 93.44 178 GLY A N 1
ATOM 1522 C CA . GLY A 1 178 ? -8.501 13.130 18.166 1.00 93.44 178 GLY A CA 1
ATOM 1523 C C . GLY A 1 178 ? -9.065 12.499 19.438 1.00 93.44 178 GLY A C 1
ATOM 1524 O O . GLY A 1 178 ? -9.504 13.209 20.335 1.00 93.44 178 GLY A O 1
ATOM 1525 N N . HIS A 1 179 ? -8.949 11.177 19.584 1.00 89.06 179 HIS A N 1
ATOM 1526 C CA . HIS A 1 179 ? -9.416 10.481 20.782 1.00 89.06 179 HIS A CA 1
ATOM 1527 C C . HIS A 1 179 ? -8.663 10.887 22.062 1.00 89.06 179 HIS A C 1
ATOM 1529 O O . HIS A 1 179 ? -9.250 10.848 23.135 1.00 89.06 179 HIS A O 1
ATOM 1535 N N . HIS A 1 180 ? -7.380 11.251 22.008 1.00 88.44 180 HIS A N 1
ATOM 1536 C CA . HIS A 1 180 ? -6.612 11.587 23.221 1.00 88.44 180 HIS A CA 1
ATOM 1537 C C . HIS A 1 180 ? -6.593 13.084 23.538 1.00 88.44 180 HIS A C 1
ATOM 1539 O O . HIS A 1 180 ? -6.530 13.452 24.706 1.00 88.44 180 HIS A O 1
ATOM 1545 N N . LEU A 1 181 ? -6.671 13.943 22.521 1.00 84.88 181 LEU A N 1
ATOM 1546 C CA . LEU A 1 181 ? -6.646 15.396 22.687 1.00 84.88 181 LEU A CA 1
ATOM 1547 C C . LEU A 1 181 ? -8.046 16.001 22.828 1.00 84.88 181 LEU A C 1
ATOM 1549 O O . LEU A 1 181 ? -8.208 16.974 23.557 1.00 84.88 181 LEU A O 1
ATOM 1553 N N . LEU A 1 182 ? -9.059 15.445 22.151 1.00 74.94 182 LEU A N 1
ATOM 1554 C CA . LEU A 1 182 ? -10.403 16.039 22.095 1.00 74.94 182 LEU A CA 1
ATOM 1555 C C . LEU A 1 182 ? -11.401 15.373 23.053 1.00 74.94 182 LEU A C 1
ATOM 1557 O O . LEU A 1 182 ? -12.416 15.980 23.384 1.00 74.94 182 LEU A O 1
ATOM 1561 N N . ASN A 1 183 ? -11.123 14.176 23.584 1.00 60.22 183 ASN A N 1
ATOM 1562 C CA . ASN A 1 183 ? -12.048 13.495 24.506 1.00 60.22 183 ASN A CA 1
ATOM 1563 C C . ASN A 1 183 ? -12.067 14.038 25.947 1.00 60.22 183 ASN A C 1
ATOM 1565 O O . ASN A 1 183 ? -12.798 13.482 26.768 1.00 60.22 183 ASN A O 1
ATOM 1569 N N . SER A 1 184 ? -11.353 15.125 26.277 1.00 53.28 184 SER A N 1
ATOM 1570 C CA . SER A 1 184 ? -11.714 15.899 27.478 1.00 53.28 184 SER A CA 1
ATOM 1571 C C . SER A 1 184 ? -12.909 16.839 27.234 1.00 53.28 184 SER A C 1
ATOM 1573 O O . SER A 1 184 ? -13.569 17.213 28.199 1.00 53.28 184 SER A O 1
ATOM 1575 N N . SER A 1 185 ? -13.261 17.152 25.972 1.00 49.28 185 SER A N 1
ATOM 1576 C CA . SER A 1 185 ? -14.403 18.022 25.626 1.00 49.28 185 SER A CA 1
ATOM 1577 C C . SER A 1 185 ? -15.486 17.373 24.745 1.00 49.28 185 SER A C 1
ATOM 1579 O O . SER A 1 185 ? -16.610 17.866 24.717 1.00 49.28 185 SER A O 1
ATOM 1581 N N . TRP A 1 186 ? -15.220 16.238 24.088 1.00 48.00 186 TRP A N 1
ATOM 1582 C CA . TRP A 1 186 ? -16.162 15.544 23.187 1.00 48.00 186 TRP A CA 1
ATOM 1583 C C . TRP A 1 186 ? -16.930 14.370 23.834 1.00 48.00 186 TRP A C 1
ATOM 1585 O O . TRP A 1 186 ? -17.158 13.331 23.223 1.00 48.00 186 TRP A O 1
ATOM 1595 N N . LYS A 1 187 ? -17.409 14.544 25.074 1.00 41.59 187 LYS A N 1
ATOM 1596 C CA . LYS A 1 187 ? -18.514 13.736 25.644 1.00 41.59 187 LYS A CA 1
ATOM 1597 C C . LYS A 1 187 ? -19.889 14.345 25.311 1.00 41.59 187 LYS A C 1
ATOM 1599 O O . LYS A 1 187 ? -20.779 14.387 26.153 1.00 41.59 187 LYS A O 1
ATOM 1604 N N . GLY A 1 188 ? -20.056 14.846 24.090 1.00 44.97 188 GLY A N 1
ATOM 1605 C CA . GLY A 1 188 ? -21.320 15.382 23.590 1.00 44.97 188 GLY A CA 1
ATOM 1606 C C . GLY A 1 188 ? -21.865 14.500 22.476 1.00 44.97 188 GLY A C 1
ATOM 1607 O O . GLY A 1 188 ? -21.417 14.621 21.346 1.00 44.97 188 GLY A O 1
ATOM 1608 N N . ASN A 1 189 ? -22.787 13.604 22.835 1.00 41.25 189 ASN A N 1
ATOM 1609 C CA . ASN A 1 189 ? -23.792 12.936 22.000 1.00 41.25 189 ASN A CA 1
ATOM 1610 C C . ASN A 1 189 ? -23.522 12.828 20.490 1.00 41.25 189 ASN A C 1
ATOM 1612 O O . ASN A 1 189 ? -23.788 13.765 19.741 1.00 41.25 189 ASN A O 1
ATOM 1616 N N . VAL A 1 190 ? -23.215 11.615 20.029 1.00 36.94 190 VAL A N 1
ATOM 1617 C CA . VAL A 1 190 ? -23.725 11.151 18.733 1.00 36.94 190 VAL A CA 1
ATOM 1618 C C . VAL A 1 190 ? -24.287 9.746 18.936 1.00 36.94 190 VAL A C 1
ATOM 1620 O O . VAL A 1 190 ? -23.543 8.805 19.210 1.00 36.94 190 VAL A O 1
ATOM 1623 N N . VAL A 1 191 ? -25.620 9.693 18.903 1.00 36.09 191 VAL A N 1
ATOM 1624 C CA . VAL A 1 191 ? -26.481 8.502 18.831 1.00 36.09 191 VAL A CA 1
ATOM 1625 C C . VAL A 1 191 ? -26.293 7.813 17.484 1.00 36.09 191 VAL A C 1
ATOM 1627 O O . VAL A 1 191 ? -26.128 8.545 16.480 1.00 36.09 191 VAL A O 1
#

Sequence (191 aa):
MLFTNLFYLKYINSEKVKWLYWGALVLGIGFLNKYNIVFSLLGMIPAILLTPQRKFFFNRHLFFSGLLVLMIILPNIVWQYQNDFPVIHHMKELSERQLVNVSRLDFMKSQILFFLGVIFVIILGFYALVFYKPFEKFRFFFWIYVFTISFFLIFKAKDYYTIGLYPIYIAFGSVFLGHHLLNSSWKGNVV

pLDDT: mean 91.99, std 10.99, range [36.09, 98.31]

Radius of gyration: 18.66 Å; chains: 1; bounding box: 48×37×56 Å

Organism: NCBI:txid2675057